Protein AF-A0A848XQB6-F1 (afdb_monomer)

Mean predicted aligned error: 12.12 Å

Radius of gyration: 29.98 Å; Cα contacts (8 Å, |Δi|>4): 149; chains: 1; bounding box: 59×41×103 Å

pLDDT: mean 79.44, std 15.33, range [36.12, 96.75]

Foldseek 3Di:
DVQLVVQLVVQLVVLCVLLVPQDDQPLLSLLRSCLRSCVLVPPLLLLQLVCLVVVPNDQPVCLNPDDDPDPSSVVSSSNVSVLLVVVQCVVQNPVLVVQLSVQCNVVSDNQRSCCVRVVDGSVRSRVVSSVVSCVVRVVSNCCVPPPVNVVVVVVVVVVVVVVVVVVVVVVVVVVVVPDPDPDPPPPDDDDDD

Secondary structure (DSSP, 8-state):
-HHHHHHHHHHHHHHHHHHTT----HHHHHHHHHHHTTTTTTTHHHHHHHHHHTS-PPPTTGGGS---SSHHHHHHHHHHHHHHHHHHHHHH-HHHHHHHHHHHHHHT-HHHHHHHHHS--HHHHHHHHHHHHHHHHHHHHHHHH-HHHHHHHHHHHHHHHHHHHHHHHHHHHHHHHTSPPSS-GGGPPP---

Sequence (193 aa):
DEAQTLRHEWAHLALAKRMEGLRIPRWFNEGYAEWAAGGWLSGGGWKLSVALALDGAPSLDSLSIGWPAGREHAQVSYLLSASVIEYLVQSSGERGLERFFDEWRRQESFDGALRAVFGATPGQLEGDWRKWARRRYGWLMIVSHSTVFWAILSIGLVAMVWVRRRYRREQMARLRAGEPPDAPVFWTPPTEG

Structure (mmCIF, N/CA/C/O backbone):
data_AF-A0A848XQB6-F1
#
_entry.id   AF-A0A848XQB6-F1
#
loop_
_atom_site.group_PDB
_atom_site.id
_atom_site.type_symbol
_atom_site.label_atom_id
_atom_site.label_alt_id
_atom_site.label_comp_id
_atom_site.label_asym_id
_atom_site.label_entity_id
_atom_site.label_seq_id
_atom_site.pdbx_PDB_ins_code
_atom_site.Cartn_x
_atom_site.Cartn_y
_atom_site.Cartn_z
_atom_site.occupancy
_atom_site.B_iso_or_equiv
_atom_site.auth_seq_id
_atom_site.auth_comp_id
_atom_site.auth_asym_id
_atom_site.auth_atom_id
_atom_site.pdbx_PDB_model_num
ATOM 1 N N . ASP A 1 1 ? -12.802 2.356 -14.254 1.00 78.25 1 ASP A N 1
ATOM 2 C CA . ASP A 1 1 ? -13.709 1.226 -14.514 1.00 78.25 1 ASP A CA 1
ATOM 3 C C . ASP A 1 1 ? -14.818 1.292 -13.474 1.00 78.25 1 ASP A C 1
ATOM 5 O O . ASP A 1 1 ? -14.499 1.360 -12.293 1.00 78.25 1 ASP A O 1
ATOM 9 N N . GLU A 1 2 ? -16.085 1.354 -13.886 1.00 86.25 2 GLU A N 1
ATOM 10 C CA . GLU A 1 2 ? -17.231 1.494 -12.967 1.00 86.25 2 GLU A CA 1
ATOM 11 C C . GLU A 1 2 ? -17.305 0.334 -11.966 1.00 86.25 2 GLU A C 1
ATOM 13 O O . GLU A 1 2 ? -17.612 0.540 -10.791 1.00 86.25 2 GLU A O 1
ATOM 18 N N . ALA A 1 3 ? -16.930 -0.876 -12.392 1.00 88.06 3 ALA A N 1
ATOM 19 C CA . ALA A 1 3 ? -16.915 -2.045 -11.520 1.00 88.06 3 ALA A CA 1
ATOM 20 C C . ALA A 1 3 ? -15.891 -1.910 -10.379 1.00 88.06 3 ALA A C 1
ATOM 22 O O . ALA A 1 3 ? -16.129 -2.386 -9.270 1.00 88.06 3 ALA A O 1
ATOM 23 N N . GLN A 1 4 ? -14.755 -1.254 -10.628 1.00 86.75 4 GLN A N 1
ATOM 24 C CA . GLN A 1 4 ? -13.743 -0.986 -9.606 1.00 86.75 4 GLN A CA 1
ATOM 25 C C . GLN A 1 4 ? -14.238 0.031 -8.578 1.00 86.75 4 GLN A C 1
ATOM 27 O O . GLN A 1 4 ? -14.096 -0.212 -7.383 1.00 86.75 4 GLN A O 1
ATOM 32 N N . THR A 1 5 ? -14.864 1.122 -9.025 1.00 89.19 5 THR A N 1
ATOM 33 C CA . THR A 1 5 ? -15.467 2.114 -8.124 1.00 89.19 5 THR A CA 1
ATOM 34 C C . THR A 1 5 ? -16.542 1.474 -7.251 1.00 89.19 5 THR A C 1
ATOM 36 O O . THR A 1 5 ? -16.542 1.670 -6.042 1.00 89.19 5 THR A O 1
ATOM 39 N N . LEU A 1 6 ? -17.400 0.622 -7.819 1.00 92.69 6 LEU A N 1
ATOM 40 C CA . LEU A 1 6 ? -18.417 -0.078 -7.036 1.00 92.69 6 LEU A CA 1
ATOM 41 C C . LEU A 1 6 ? -17.806 -1.000 -5.967 1.00 92.69 6 LEU A C 1
ATOM 43 O O . LEU A 1 6 ? -18.275 -1.007 -4.831 1.00 92.69 6 LEU A O 1
ATOM 47 N N . ARG A 1 7 ? -16.745 -1.752 -6.303 1.00 92.75 7 ARG A N 1
ATOM 48 C CA . ARG A 1 7 ? -16.028 -2.586 -5.320 1.00 92.75 7 ARG A CA 1
ATOM 49 C C . ARG A 1 7 ? -15.388 -1.752 -4.210 1.00 92.75 7 ARG A C 1
ATOM 51 O O . ARG A 1 7 ? -15.397 -2.191 -3.064 1.00 92.75 7 ARG A O 1
ATOM 58 N N . HIS A 1 8 ? -14.869 -0.570 -4.539 1.00 92.81 8 HIS A N 1
ATOM 59 C CA . HIS A 1 8 ? -14.292 0.365 -3.571 1.00 92.81 8 HIS A CA 1
ATOM 60 C C . HIS A 1 8 ? -15.353 0.829 -2.559 1.00 92.81 8 HIS A C 1
ATOM 62 O O . HIS A 1 8 ? -15.185 0.649 -1.354 1.00 92.81 8 HIS A O 1
ATOM 68 N N . GLU A 1 9 ? -16.502 1.311 -3.038 1.00 94.56 9 GLU A N 1
ATOM 69 C CA . GLU A 1 9 ? -17.600 1.747 -2.162 1.00 94.56 9 GLU A CA 1
ATOM 70 C C . GLU A 1 9 ? -18.170 0.593 -1.321 1.00 94.56 9 GLU A C 1
ATOM 72 O O . GLU A 1 9 ? -18.450 0.740 -0.130 1.00 94.56 9 GLU A O 1
ATOM 77 N N . TRP A 1 10 ? -18.295 -0.602 -1.905 1.00 95.88 10 TRP A N 1
ATOM 78 C CA . TRP A 1 10 ? -18.723 -1.791 -1.164 1.00 95.88 10 TRP A CA 1
ATOM 79 C C . TRP A 1 10 ? -17.742 -2.188 -0.065 1.00 95.88 10 TRP A C 1
ATOM 81 O O . TRP A 1 10 ? -18.174 -2.615 1.006 1.00 95.88 10 TRP A O 1
ATOM 91 N N . ALA A 1 11 ? -16.441 -2.031 -0.295 1.00 95.25 11 ALA A N 1
ATOM 92 C CA . ALA A 1 11 ? -15.433 -2.316 0.712 1.00 95.25 11 ALA A CA 1
ATOM 93 C C . ALA A 1 11 ? -15.533 -1.356 1.909 1.00 95.25 11 ALA A C 1
ATOM 95 O O . ALA A 1 11 ? -15.418 -1.814 3.048 1.00 95.25 11 ALA A O 1
ATOM 96 N N . HIS A 1 12 ? -15.845 -0.072 1.691 1.00 94.56 12 HIS A N 1
ATOM 97 C CA . HIS A 1 12 ? -16.153 0.854 2.787 1.00 94.56 12 HIS A CA 1
ATOM 98 C C . HIS A 1 12 ? -17.353 0.391 3.614 1.00 94.56 12 HIS A C 1
ATOM 100 O O . HIS A 1 12 ? -17.280 0.354 4.843 1.00 94.56 12 HIS A O 1
ATOM 106 N N . LEU A 1 13 ? -18.447 -0.005 2.956 1.00 95.25 13 LEU A N 1
ATOM 107 C CA . LEU A 1 13 ? -19.649 -0.490 3.640 1.00 95.25 13 LEU A CA 1
ATOM 108 C C . LEU A 1 13 ? -19.384 -1.787 4.413 1.00 95.25 13 LEU A C 1
ATOM 110 O O . LEU A 1 13 ? -19.830 -1.933 5.552 1.00 95.25 13 LEU A O 1
ATOM 114 N N . ALA A 1 14 ? -18.638 -2.716 3.815 1.00 94.94 14 ALA A N 1
ATOM 115 C CA . ALA A 1 14 ? -18.255 -3.969 4.450 1.00 94.94 14 ALA A CA 1
ATOM 116 C C . ALA A 1 14 ? -17.384 -3.723 5.687 1.00 94.94 14 ALA A C 1
ATOM 118 O O . ALA A 1 14 ? -17.659 -4.289 6.747 1.00 94.94 14 ALA A O 1
ATOM 119 N N . LEU A 1 15 ? -16.386 -2.840 5.584 1.00 95.00 15 LEU A N 1
ATOM 120 C CA . LEU A 1 15 ? -15.505 -2.499 6.697 1.00 95.00 15 LEU A CA 1
ATOM 121 C C . LEU A 1 15 ? -16.261 -1.767 7.814 1.00 95.00 15 LEU A C 1
ATOM 123 O O . LEU A 1 15 ? -16.126 -2.130 8.981 1.00 95.00 15 LEU A O 1
ATOM 127 N N . ALA A 1 16 ? -17.107 -0.794 7.469 1.00 94.00 16 ALA A N 1
ATOM 128 C CA . ALA A 1 16 ? -17.933 -0.072 8.434 1.00 94.00 16 ALA A CA 1
ATOM 129 C C . ALA A 1 16 ? -18.884 -1.015 9.185 1.00 94.00 16 ALA A C 1
ATOM 131 O O . ALA A 1 16 ? -18.964 -0.967 10.413 1.00 94.00 16 ALA A O 1
ATOM 132 N N . LYS A 1 17 ? -19.547 -1.929 8.462 1.00 94.75 17 LYS A N 1
ATOM 133 C CA . LYS A 1 17 ? -20.394 -2.968 9.061 1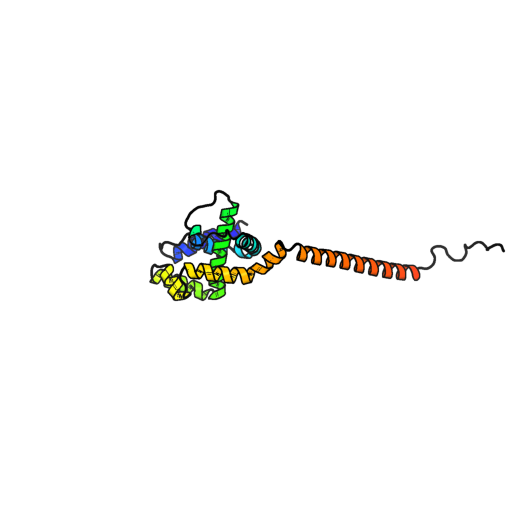.00 94.75 17 LYS A CA 1
ATOM 134 C C . LYS A 1 17 ? -19.586 -3.889 9.970 1.00 94.75 17 LYS A C 1
ATOM 136 O O . LYS A 1 17 ? -20.055 -4.245 11.045 1.00 94.75 17 LYS A O 1
ATOM 141 N N . ARG A 1 18 ? -18.380 -4.277 9.548 1.00 94.12 18 ARG A N 1
ATOM 142 C CA . ARG A 1 18 ? -17.506 -5.174 10.307 1.00 94.12 18 ARG A CA 1
ATOM 143 C C . ARG A 1 18 ? -16.994 -4.541 11.594 1.00 94.12 18 ARG A C 1
ATOM 145 O O . ARG A 1 18 ? -16.775 -5.280 12.539 1.00 94.12 18 ARG A O 1
ATOM 152 N N . MET A 1 19 ? -16.783 -3.229 11.623 1.00 94.50 19 MET A N 1
ATOM 153 C CA . MET A 1 19 ? -16.215 -2.506 12.766 1.00 94.50 19 MET A CA 1
ATOM 154 C C . MET A 1 19 ? -17.265 -1.945 13.736 1.00 94.50 19 MET A C 1
ATOM 156 O O . MET A 1 19 ? -16.882 -1.374 14.750 1.00 94.50 19 MET A O 1
ATOM 160 N N . GLU A 1 20 ? -18.564 -2.102 13.452 1.00 91.56 20 GLU A N 1
ATOM 161 C CA . GLU A 1 20 ? -19.678 -1.796 14.373 1.00 91.56 20 GLU A CA 1
ATOM 162 C C . GLU A 1 20 ? -19.599 -0.399 15.035 1.00 91.56 20 GLU A C 1
ATOM 164 O O . GLU A 1 20 ? -19.924 -0.219 16.203 1.00 91.56 20 GLU A O 1
ATOM 169 N N . GLY A 1 21 ? -19.173 0.619 14.277 1.00 87.06 21 GLY A N 1
ATOM 170 C CA . GLY A 1 21 ? -19.097 2.008 14.753 1.00 87.06 21 GLY A CA 1
ATOM 171 C C . GLY A 1 21 ? -17.761 2.419 15.379 1.00 87.06 21 GLY A C 1
ATOM 172 O O . GLY A 1 21 ? -17.602 3.586 15.743 1.00 87.06 21 GLY A O 1
ATOM 173 N N . LEU A 1 22 ? -16.773 1.518 15.449 1.00 92.00 22 LEU A N 1
ATOM 174 C CA . LEU A 1 22 ? -15.411 1.889 15.834 1.00 92.00 22 LEU A CA 1
ATOM 175 C C . LEU A 1 22 ? -14.809 2.898 14.852 1.00 92.00 22 LEU A C 1
ATOM 177 O O . LEU A 1 22 ? -15.013 2.839 13.636 1.00 92.00 22 LEU A O 1
ATOM 181 N N . ARG A 1 23 ? -14.011 3.826 15.388 1.00 88.62 23 ARG A N 1
ATOM 182 C CA . ARG A 1 23 ? -13.317 4.830 14.582 1.00 88.62 23 ARG A CA 1
ATOM 183 C C . ARG A 1 23 ? -12.185 4.179 13.787 1.00 88.62 23 ARG A C 1
ATOM 185 O O . ARG A 1 23 ? -11.137 3.849 14.336 1.00 88.62 23 ARG A O 1
ATOM 192 N N . ILE A 1 24 ? -12.381 4.067 12.479 1.00 90.94 24 ILE A N 1
ATOM 193 C CA . ILE A 1 24 ? -11.381 3.559 11.536 1.00 90.94 24 ILE A CA 1
ATOM 194 C C . ILE A 1 24 ? -10.443 4.713 11.137 1.00 90.94 24 ILE A C 1
ATOM 196 O O . ILE A 1 24 ? -10.931 5.760 10.696 1.00 90.94 24 ILE A O 1
ATOM 200 N N . PRO A 1 25 ? -9.106 4.571 11.257 1.00 88.50 25 PRO A N 1
ATOM 201 C CA . PRO A 1 25 ? -8.171 5.536 10.696 1.00 88.50 25 PRO A CA 1
ATOM 202 C C . PRO A 1 25 ? -8.420 5.722 9.198 1.00 88.50 25 PRO A C 1
ATOM 204 O O . PRO A 1 25 ? -8.529 4.748 8.455 1.00 88.50 25 PRO A O 1
ATOM 207 N N . ARG A 1 26 ? -8.491 6.976 8.738 1.00 85.31 26 ARG A N 1
ATOM 208 C CA . ARG A 1 26 ? -8.858 7.285 7.348 1.00 85.31 26 ARG A CA 1
ATOM 209 C C . ARG A 1 26 ? -7.970 6.562 6.337 1.00 85.31 26 ARG A C 1
ATOM 211 O O . ARG A 1 26 ? -8.492 5.963 5.406 1.00 85.31 26 ARG A O 1
ATOM 218 N N . TRP A 1 27 ? -6.654 6.583 6.546 1.00 87.00 27 TRP A N 1
ATOM 219 C CA . TRP A 1 27 ? -5.706 5.904 5.661 1.00 87.00 27 TRP A CA 1
ATOM 220 C C . TRP A 1 27 ? -6.027 4.408 5.530 1.00 87.00 27 TRP A C 1
ATOM 222 O O . TRP A 1 27 ? -5.975 3.871 4.431 1.00 87.00 27 TRP A O 1
ATOM 232 N N . PHE A 1 28 ? -6.429 3.750 6.622 1.00 90.94 28 PHE A N 1
ATOM 233 C CA . PHE A 1 28 ? -6.765 2.330 6.613 1.00 90.94 28 PHE A CA 1
ATOM 234 C C . PHE A 1 28 ? -8.073 2.087 5.858 1.00 90.94 28 PHE A C 1
ATOM 236 O O . PHE A 1 28 ? -8.138 1.167 5.051 1.00 90.94 28 PHE A O 1
ATOM 243 N N . ASN A 1 29 ? -9.093 2.924 6.078 1.00 91.88 29 ASN A N 1
ATOM 244 C CA . ASN A 1 29 ? -10.375 2.814 5.377 1.00 91.88 29 ASN A CA 1
ATOM 245 C C . ASN A 1 29 ? -10.199 2.915 3.851 1.00 91.88 29 ASN A C 1
ATOM 247 O O . ASN A 1 29 ? -10.657 2.053 3.107 1.00 91.88 29 ASN A O 1
ATOM 251 N N . GLU A 1 30 ? -9.490 3.950 3.402 1.00 89.31 30 GLU A N 1
ATOM 252 C CA . GLU A 1 30 ? -9.212 4.218 1.984 1.00 89.31 30 GLU A CA 1
ATOM 253 C C . GLU A 1 30 ? -8.294 3.140 1.388 1.00 89.31 30 GLU A C 1
ATOM 255 O O . GLU A 1 30 ? -8.541 2.623 0.303 1.00 89.31 30 GLU A O 1
ATOM 260 N N . GLY A 1 31 ? -7.247 2.747 2.124 1.00 90.00 31 GLY A N 1
ATOM 261 C CA . GLY A 1 31 ? -6.315 1.706 1.700 1.00 90.00 31 GLY A CA 1
ATOM 262 C C . GLY A 1 31 ? -6.972 0.336 1.566 1.00 90.00 31 GLY A C 1
ATOM 263 O O . GLY A 1 31 ? -6.706 -0.372 0.597 1.00 90.00 31 GLY A O 1
ATOM 264 N N . TYR A 1 32 ? -7.845 -0.036 2.505 1.00 93.00 32 TYR A N 1
ATOM 265 C CA . TYR A 1 32 ? -8.587 -1.295 2.451 1.00 93.00 32 TYR A CA 1
ATOM 266 C C . TYR A 1 32 ? -9.538 -1.320 1.255 1.00 93.00 32 TYR A C 1
ATOM 268 O O . TYR A 1 32 ? -9.569 -2.312 0.528 1.00 93.00 32 TYR A O 1
ATOM 276 N N . ALA A 1 33 ? -10.264 -0.225 1.014 1.00 92.94 33 ALA A N 1
ATOM 277 C CA . ALA A 1 33 ? -11.170 -0.122 -0.121 1.00 92.94 33 ALA A CA 1
ATOM 278 C C . ALA A 1 33 ? -10.437 -0.184 -1.467 1.00 92.94 33 ALA A C 1
ATOM 280 O O . ALA A 1 33 ? -10.834 -0.933 -2.361 1.00 92.94 33 ALA A O 1
ATOM 281 N N . GLU A 1 34 ? -9.313 0.520 -1.588 1.00 89.81 34 GLU A N 1
ATOM 282 C CA . GLU A 1 34 ? -8.482 0.512 -2.792 1.00 89.81 34 GLU A CA 1
ATOM 283 C C . GLU A 1 34 ? -7.822 -0.856 -3.048 1.00 89.81 34 GLU A C 1
ATOM 285 O O . GLU A 1 34 ? -7.747 -1.320 -4.194 1.00 89.81 34 GLU A O 1
ATOM 290 N N . TRP A 1 35 ? -7.386 -1.536 -1.982 1.00 90.62 35 TRP A N 1
ATOM 291 C CA . TRP A 1 35 ? -6.863 -2.900 -2.044 1.00 90.62 35 TRP A CA 1
ATOM 292 C C . TRP A 1 35 ? -7.945 -3.896 -2.488 1.00 90.62 35 TRP A C 1
ATOM 294 O O . TRP A 1 35 ? -7.759 -4.603 -3.481 1.00 90.62 35 TRP A O 1
ATOM 304 N N . ALA A 1 36 ? -9.109 -3.888 -1.831 1.00 91.31 36 ALA A N 1
ATOM 305 C CA . ALA A 1 36 ? -10.225 -4.790 -2.122 1.00 91.31 36 ALA A CA 1
ATOM 306 C C . ALA A 1 36 ? -10.832 -4.566 -3.520 1.00 91.31 36 ALA A C 1
ATOM 308 O O . ALA A 1 36 ? -11.288 -5.508 -4.170 1.00 91.31 36 ALA A O 1
ATOM 309 N N . ALA A 1 37 ? -10.801 -3.332 -4.030 1.00 89.94 37 ALA A N 1
ATOM 310 C CA . ALA A 1 37 ? -11.269 -3.014 -5.376 1.00 89.94 37 ALA A CA 1
ATOM 311 C C . ALA A 1 37 ? -10.363 -3.557 -6.498 1.00 89.94 37 ALA A C 1
ATOM 313 O O . ALA A 1 37 ? -10.761 -3.545 -7.674 1.00 89.94 37 ALA A O 1
ATOM 314 N N . GLY A 1 38 ? -9.155 -4.027 -6.162 1.00 80.31 38 GLY A N 1
ATOM 315 C CA . GLY A 1 38 ? -8.119 -4.410 -7.122 1.00 80.31 38 GLY A CA 1
ATOM 316 C C . GLY A 1 38 ? -7.442 -3.206 -7.789 1.00 80.31 38 GLY A C 1
ATOM 317 O O . GLY A 1 38 ? -6.745 -3.372 -8.796 1.00 80.31 38 GLY A O 1
ATOM 318 N N . GLY A 1 39 ? -7.644 -1.996 -7.249 1.00 67.62 39 GLY A N 1
ATOM 319 C CA . GLY A 1 39 ? -6.976 -0.765 -7.689 1.00 67.62 39 GLY A CA 1
ATOM 320 C C . GLY A 1 39 ? -5.462 -0.881 -7.619 1.00 67.62 39 GLY A C 1
ATOM 321 O O . GLY A 1 39 ? -4.755 -0.568 -8.579 1.00 67.62 39 GLY A O 1
ATOM 322 N N . TRP A 1 40 ? -4.982 -1.507 -6.549 1.00 65.50 40 TRP A N 1
ATOM 323 C CA . TRP A 1 40 ? -3.576 -1.840 -6.369 1.00 65.50 40 TRP A CA 1
ATOM 324 C C . TRP A 1 40 ? -2.988 -2.723 -7.491 1.00 65.50 40 TRP A C 1
ATOM 326 O O . TRP A 1 40 ? -1.947 -2.399 -8.071 1.00 65.50 40 TRP A O 1
ATOM 336 N N . LEU A 1 41 ? -3.661 -3.828 -7.831 1.00 62.25 41 LEU A N 1
ATOM 337 C CA . LEU A 1 41 ? -3.161 -4.833 -8.781 1.00 62.25 41 LEU A CA 1
ATOM 338 C C . LEU A 1 41 ? -3.173 -4.342 -10.238 1.00 62.25 41 LEU A C 1
ATOM 340 O O . LEU A 1 41 ? -2.355 -4.782 -11.045 1.00 62.25 41 LEU A O 1
ATOM 344 N N . SER A 1 42 ? -4.039 -3.383 -10.571 1.00 59.78 42 SER A N 1
ATOM 345 C CA . SER A 1 42 ? -4.272 -2.887 -11.940 1.00 59.78 42 SER A CA 1
ATOM 346 C C . SER A 1 42 ? -3.208 -1.889 -12.439 1.00 59.78 42 SER A C 1
ATOM 348 O O . SER A 1 42 ? -3.492 -1.028 -13.270 1.00 59.78 42 SER A O 1
ATOM 350 N N . GLY A 1 43 ? -1.973 -1.984 -11.930 1.00 60.41 43 GLY A N 1
ATOM 351 C CA . GLY A 1 43 ? -0.850 -1.116 -12.301 1.00 60.41 43 GLY A CA 1
ATOM 352 C C . GLY A 1 43 ? -0.357 -0.171 -11.199 1.00 60.41 43 GLY A C 1
ATOM 353 O O . GLY A 1 43 ? 0.428 0.723 -11.491 1.00 60.41 43 GLY A O 1
ATOM 354 N N . GLY A 1 44 ? -0.754 -0.344 -9.934 1.00 61.53 44 GLY A N 1
ATOM 355 C CA . GLY A 1 44 ? -0.298 0.513 -8.827 1.00 61.53 44 GLY A CA 1
ATOM 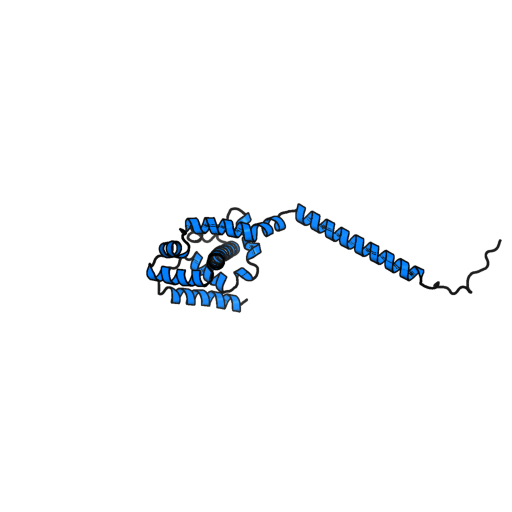356 C C . GLY A 1 44 ? 1.204 0.413 -8.519 1.00 61.53 44 GLY A C 1
ATOM 357 O O . GLY A 1 44 ? 1.810 1.381 -8.058 1.00 61.53 44 GLY A O 1
ATOM 358 N N . GLY A 1 45 ? 1.835 -0.724 -8.839 1.00 66.12 45 GLY A N 1
ATOM 359 C CA . GLY A 1 45 ? 3.234 -1.004 -8.494 1.00 66.12 45 GLY A CA 1
ATOM 360 C C . GLY A 1 45 ? 4.251 0.000 -9.051 1.00 66.12 45 GLY A C 1
ATOM 361 O O . GLY A 1 45 ? 5.180 0.371 -8.340 1.00 66.12 45 GLY A O 1
ATOM 362 N N . TRP A 1 46 ? 4.065 0.497 -10.282 1.00 62.12 46 TRP A N 1
ATOM 363 C CA . TRP A 1 46 ? 4.975 1.496 -10.865 1.00 62.12 46 TRP A CA 1
ATOM 364 C C . TRP A 1 46 ? 4.800 2.880 -10.225 1.00 62.12 46 TRP A C 1
ATOM 366 O O . TRP A 1 46 ? 5.790 3.560 -9.957 1.00 62.12 46 TRP A O 1
ATOM 376 N N . LYS A 1 47 ? 3.555 3.282 -9.922 1.00 65.81 47 LYS A N 1
ATOM 377 C CA . LYS A 1 47 ? 3.254 4.556 -9.247 1.00 65.81 47 LYS A CA 1
ATOM 378 C C . LYS A 1 47 ? 3.861 4.579 -7.848 1.00 65.81 47 LYS A C 1
ATOM 380 O O . LYS A 1 47 ? 4.413 5.594 -7.438 1.00 65.81 47 LYS A O 1
ATOM 385 N N . LEU A 1 48 ? 3.815 3.445 -7.145 1.00 68.38 48 LEU A N 1
ATOM 386 C CA . LEU A 1 48 ? 4.431 3.308 -5.831 1.00 68.38 48 LEU A CA 1
ATOM 387 C C . LEU A 1 48 ? 5.961 3.388 -5.898 1.00 68.38 48 LEU A C 1
ATOM 389 O O . LEU A 1 48 ? 6.558 4.083 -5.082 1.00 68.38 48 LEU A O 1
ATOM 393 N N . SER A 1 49 ? 6.598 2.724 -6.871 1.00 66.56 49 SER A N 1
ATOM 394 C CA . SER A 1 49 ? 8.045 2.851 -7.099 1.00 66.56 49 SER A CA 1
ATOM 395 C C . SER A 1 49 ? 8.465 4.311 -7.232 1.00 66.56 49 SER A C 1
ATOM 397 O O . SER A 1 49 ? 9.391 4.732 -6.548 1.00 66.56 49 SER A O 1
ATOM 399 N N . VAL A 1 50 ? 7.743 5.087 -8.047 1.00 59.53 50 VAL A N 1
ATOM 400 C CA . VAL A 1 50 ? 7.999 6.519 -8.257 1.00 59.53 50 VAL A CA 1
ATOM 401 C C . VAL A 1 50 ? 7.713 7.345 -6.996 1.00 59.53 50 VAL A C 1
ATOM 403 O O . VAL A 1 50 ? 8.500 8.216 -6.652 1.00 59.53 50 VAL A O 1
ATOM 406 N N . ALA A 1 51 ? 6.637 7.068 -6.258 1.00 66.00 51 ALA A N 1
ATOM 407 C CA . ALA A 1 51 ? 6.328 7.794 -5.023 1.00 66.00 51 ALA A CA 1
ATOM 408 C C . ALA A 1 51 ? 7.361 7.544 -3.906 1.00 66.00 51 ALA A C 1
ATOM 410 O O . ALA A 1 51 ? 7.743 8.468 -3.194 1.00 66.00 51 ALA A O 1
ATOM 411 N N . LEU A 1 52 ? 7.846 6.304 -3.773 1.00 66.19 52 LEU A N 1
ATOM 412 C CA . LEU A 1 52 ? 8.885 5.928 -2.807 1.00 66.19 52 LEU A CA 1
ATOM 413 C C . LEU A 1 52 ? 10.279 6.447 -3.195 1.00 66.19 52 LEU A C 1
ATOM 415 O O . LEU A 1 52 ? 11.130 6.603 -2.325 1.00 66.19 52 LEU A O 1
ATOM 419 N N . ALA A 1 53 ? 10.511 6.700 -4.484 1.00 58.97 53 ALA A N 1
ATOM 420 C CA . AL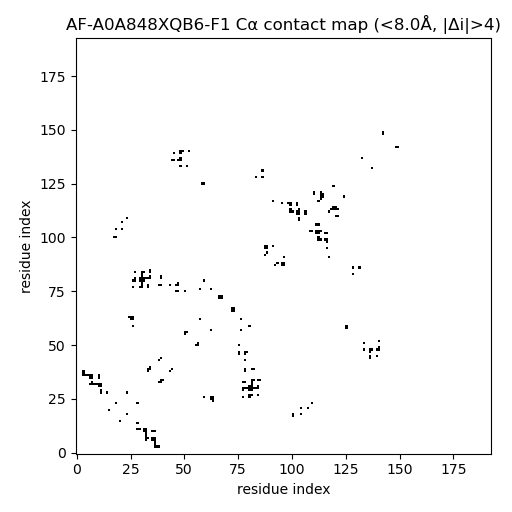A A 1 53 ? 11.741 7.274 -5.029 1.00 58.97 53 ALA A CA 1
ATOM 421 C C . ALA A 1 53 ? 12.054 8.671 -4.526 1.00 58.97 53 ALA A C 1
ATOM 423 O O . ALA A 1 53 ? 13.212 9.030 -4.341 1.00 58.97 53 ALA A O 1
ATOM 424 N N . LEU A 1 54 ? 11.001 9.478 -4.426 1.00 56.00 54 LEU A N 1
ATOM 425 C CA . LEU A 1 54 ? 11.109 10.923 -4.313 1.00 56.00 54 LEU A CA 1
ATOM 426 C C . LEU A 1 54 ? 11.377 11.362 -2.869 1.00 56.00 54 LEU A C 1
ATOM 428 O O . LEU A 1 54 ? 11.260 12.546 -2.581 1.00 56.00 54 LEU A O 1
ATOM 432 N N . ASP A 1 55 ? 11.678 10.419 -1.964 1.00 54.03 55 ASP A N 1
ATOM 433 C CA . ASP A 1 55 ? 11.887 10.591 -0.513 1.00 54.03 55 ASP A CA 1
ATOM 434 C C . ASP A 1 55 ? 10.725 11.290 0.239 1.00 54.03 55 ASP A C 1
ATOM 436 O O . ASP A 1 55 ? 10.713 11.368 1.463 1.00 54.03 55 ASP A O 1
ATOM 440 N N . GLY A 1 56 ? 9.695 11.742 -0.484 1.00 52.59 56 GLY A N 1
ATOM 441 C CA . GLY A 1 56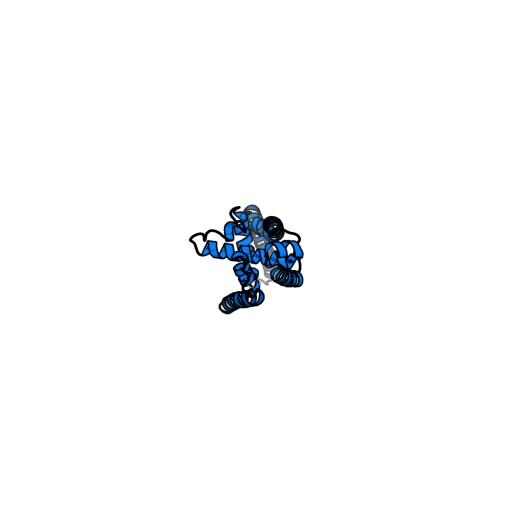 ? 8.552 12.516 -0.005 1.00 52.59 56 GLY A CA 1
ATOM 442 C C . GLY A 1 56 ? 7.267 11.709 0.155 1.00 52.59 56 GLY A C 1
ATOM 443 O O . GLY A 1 56 ? 6.189 12.300 0.161 1.00 52.59 56 GLY A O 1
ATOM 444 N N . ALA A 1 57 ? 7.344 10.376 0.250 1.00 54.53 57 ALA A N 1
ATOM 445 C CA . ALA A 1 57 ? 6.164 9.576 0.567 1.00 54.53 57 ALA A CA 1
ATOM 446 C C . ALA A 1 57 ? 5.672 9.982 1.973 1.00 54.53 57 ALA A C 1
ATOM 448 O O . ALA A 1 57 ? 6.444 9.804 2.928 1.00 54.53 57 ALA A O 1
ATOM 449 N N . PRO A 1 58 ? 4.442 10.529 2.102 1.00 54.72 58 PRO A N 1
ATOM 450 C CA . PRO A 1 58 ? 3.909 10.980 3.381 1.00 54.72 58 PRO A CA 1
ATOM 451 C C . PRO A 1 58 ? 4.046 9.867 4.426 1.00 54.72 58 PRO A C 1
ATOM 453 O O . PRO A 1 58 ? 3.889 8.689 4.088 1.00 54.72 58 PRO A O 1
ATOM 456 N N . SER A 1 59 ? 4.373 10.216 5.673 1.00 56.91 59 SER A N 1
ATOM 457 C CA . SER A 1 59 ? 4.297 9.237 6.755 1.00 56.91 59 SER A CA 1
ATOM 458 C C . SER A 1 59 ? 2.862 8.732 6.877 1.00 56.91 59 SER A C 1
ATOM 460 O O . SER A 1 59 ? 1.912 9.430 6.510 1.00 56.91 59 SER A O 1
ATOM 462 N N . LEU A 1 60 ? 2.671 7.520 7.396 1.00 59.06 60 LEU A N 1
ATOM 463 C CA . LEU A 1 60 ? 1.312 7.018 7.626 1.00 59.06 60 LEU A CA 1
ATOM 464 C C . LEU A 1 60 ? 0.560 7.925 8.614 1.00 59.06 60 LEU A C 1
ATOM 466 O O . LEU A 1 60 ? -0.648 8.122 8.482 1.00 59.06 60 LEU A O 1
ATOM 470 N N . ASP A 1 61 ? 1.302 8.572 9.516 1.00 49.16 61 ASP A N 1
ATOM 471 C CA . ASP A 1 61 ? 0.799 9.628 10.390 1.00 49.16 61 ASP A CA 1
ATOM 472 C C . ASP A 1 61 ? 0.443 10.917 9.629 1.00 49.16 61 ASP A C 1
ATOM 474 O O . ASP A 1 61 ? -0.553 11.555 9.960 1.00 49.16 61 ASP A O 1
ATOM 478 N N . SER A 1 62 ? 1.160 11.311 8.570 1.00 48.59 62 SER A N 1
ATOM 479 C CA . SER A 1 62 ? 0.785 12.481 7.759 1.00 48.59 62 SER A CA 1
ATOM 480 C C . SER A 1 62 ? -0.333 12.195 6.751 1.00 48.59 62 SER A C 1
ATOM 482 O O . SER A 1 62 ? -1.005 13.126 6.316 1.00 48.59 62 SER A O 1
ATOM 484 N N . LEU A 1 63 ? -0.669 10.927 6.479 1.00 49.66 63 LEU A N 1
ATOM 485 C CA . LEU A 1 63 ? -1.938 10.568 5.823 1.00 49.66 63 LEU A CA 1
ATOM 486 C C . LEU A 1 63 ? -3.164 10.913 6.689 1.00 49.66 63 LEU A C 1
ATOM 488 O O . LEU A 1 63 ? -4.291 10.929 6.186 1.00 49.66 63 LEU A O 1
ATOM 492 N N . SER A 1 64 ? -2.960 11.212 7.979 1.00 41.88 64 SER A N 1
ATOM 493 C CA . SER A 1 64 ? -4.005 11.734 8.862 1.00 41.88 64 SER A CA 1
ATOM 494 C C . SER A 1 64 ? -4.138 13.265 8.830 1.00 41.88 64 SER A C 1
ATOM 496 O O . SER A 1 64 ? -5.162 13.784 9.278 1.00 41.88 64 SER A O 1
ATOM 498 N N . ILE A 1 65 ? -3.175 14.003 8.255 1.00 36.12 65 ILE A N 1
ATOM 499 C CA . ILE A 1 65 ? -3.142 15.473 8.294 1.00 36.12 65 ILE A CA 1
ATOM 500 C C . ILE A 1 65 ? -2.663 16.046 6.952 1.00 36.12 65 ILE A C 1
ATOM 502 O O . ILE A 1 65 ? -1.474 16.091 6.660 1.00 36.12 65 ILE A O 1
ATOM 506 N N . GLY A 1 66 ? -3.614 16.574 6.176 1.00 38.84 66 GLY A N 1
ATOM 507 C CA . GLY A 1 66 ? -3.346 17.472 5.050 1.00 38.84 66 GLY A CA 1
ATOM 508 C C . GLY A 1 66 ? -3.447 16.806 3.682 1.00 38.84 66 GLY A C 1
ATOM 509 O O . GLY A 1 66 ? -2.489 16.241 3.171 1.00 38.84 66 GLY A O 1
ATOM 510 N N . TRP A 1 67 ? -4.615 16.948 3.052 1.00 42.81 67 TRP A N 1
ATOM 511 C CA . TRP A 1 67 ? -4.747 16.825 1.600 1.00 42.81 67 TRP A CA 1
ATOM 512 C C . TRP A 1 67 ? -3.724 17.757 0.922 1.00 42.81 67 TRP A C 1
ATOM 514 O O . TRP A 1 67 ? -3.815 18.971 1.119 1.00 42.81 67 TRP A O 1
ATOM 524 N N . PRO A 1 68 ? -2.785 17.264 0.097 1.00 44.56 68 PRO A N 1
ATOM 525 C CA . PRO A 1 68 ? -2.073 18.125 -0.834 1.00 44.56 68 PRO A CA 1
ATOM 526 C C . PRO A 1 68 ? -3.081 18.519 -1.920 1.00 44.56 68 PRO A C 1
ATOM 528 O O . PRO A 1 68 ? -3.831 17.673 -2.403 1.00 44.56 68 PRO A O 1
ATOM 531 N N . ALA A 1 69 ? -3.141 19.799 -2.280 1.00 40.81 69 ALA A N 1
ATOM 532 C CA . ALA A 1 69 ? -4.191 20.424 -3.094 1.00 40.81 69 ALA A CA 1
ATOM 533 C C . ALA A 1 69 ? -4.260 19.980 -4.583 1.00 40.81 69 ALA A C 1
ATOM 535 O O . ALA A 1 69 ? -4.641 20.765 -5.449 1.00 40.81 69 ALA A O 1
ATOM 536 N N . GLY A 1 70 ? -3.916 18.730 -4.912 1.00 51.34 70 GLY A N 1
ATOM 537 C CA . GLY A 1 70 ? -3.932 18.178 -6.266 1.00 51.34 70 GLY A CA 1
ATOM 538 C C . GLY A 1 70 ? -4.438 16.734 -6.308 1.00 51.34 70 GLY A C 1
ATOM 539 O O . GLY A 1 70 ? -4.022 15.891 -5.515 1.00 51.34 70 GLY A O 1
ATOM 540 N N . ARG A 1 71 ? -5.314 16.431 -7.276 1.00 52.12 71 ARG A N 1
ATOM 541 C CA . ARG A 1 71 ? -5.909 15.092 -7.485 1.00 52.12 71 ARG A CA 1
ATOM 542 C C . ARG A 1 71 ? -4.868 13.972 -7.616 1.00 52.12 71 ARG A C 1
ATOM 544 O O . ARG A 1 71 ? -5.116 12.858 -7.169 1.00 52.12 71 ARG A O 1
ATOM 551 N N . GLU A 1 72 ? -3.705 14.266 -8.197 1.00 53.03 72 GLU A N 1
ATOM 552 C CA . GLU A 1 72 ? -2.622 13.287 -8.361 1.00 53.03 72 GLU A CA 1
ATOM 553 C C . GLU A 1 72 ? -1.984 12.891 -7.024 1.00 53.03 72 GLU A C 1
ATOM 555 O O . GLU A 1 72 ? -1.750 11.708 -6.780 1.00 53.03 72 GLU A O 1
ATOM 560 N N . HIS A 1 73 ? -1.783 13.849 -6.115 1.00 60.00 73 HIS A N 1
ATOM 561 C CA . HIS A 1 73 ? -1.245 13.568 -4.785 1.00 60.00 73 HIS A CA 1
ATOM 562 C C . HIS A 1 73 ? -2.210 12.732 -3.935 1.00 60.00 73 HIS A C 1
ATOM 564 O O . HIS A 1 73 ? -1.769 11.835 -3.220 1.00 60.00 73 HIS A O 1
ATOM 570 N N . ALA A 1 74 ? -3.520 12.969 -4.054 1.00 66.50 74 ALA A N 1
ATOM 571 C CA . ALA A 1 74 ? -4.532 12.153 -3.381 1.00 66.50 74 ALA A CA 1
ATOM 572 C C . ALA A 1 74 ? -4.501 10.692 -3.867 1.00 66.50 74 ALA A C 1
ATOM 574 O O . ALA A 1 74 ? -4.525 9.771 -3.053 1.00 66.50 74 ALA A O 1
ATOM 575 N N . GLN A 1 75 ? -4.354 10.468 -5.179 1.00 72.06 75 GLN A N 1
ATOM 576 C CA . GLN A 1 75 ? -4.257 9.116 -5.734 1.00 72.06 75 GLN A CA 1
ATOM 577 C C . GLN A 1 75 ? -3.009 8.370 -5.241 1.00 72.06 75 GLN A C 1
ATOM 579 O O . GLN A 1 75 ? -3.084 7.182 -4.931 1.00 72.06 75 GLN A O 1
ATOM 584 N N . VAL A 1 76 ? -1.864 9.051 -5.137 1.00 73.31 76 VAL A N 1
ATOM 585 C CA . VAL A 1 76 ? -0.637 8.452 -4.588 1.00 73.31 76 VAL A CA 1
ATOM 586 C C . VAL A 1 76 ? -0.835 8.038 -3.130 1.00 73.31 76 VAL A C 1
ATOM 588 O O . VAL A 1 76 ? -0.454 6.929 -2.762 1.00 73.31 76 VAL A O 1
ATOM 591 N N . SER A 1 77 ? -1.483 8.873 -2.319 1.00 75.19 77 SER A N 1
ATOM 592 C CA . SER A 1 77 ? -1.812 8.552 -0.926 1.00 75.19 77 SER A CA 1
ATOM 593 C C . SER A 1 77 ? -2.715 7.322 -0.794 1.00 75.19 77 SER A C 1
ATOM 595 O O . SER A 1 77 ? -2.479 6.484 0.076 1.00 75.19 77 SER A O 1
ATOM 597 N N . TYR A 1 78 ? -3.708 7.158 -1.674 1.00 78.56 78 TYR A N 1
ATOM 598 C CA . TYR A 1 78 ? -4.557 5.960 -1.689 1.00 78.56 78 TYR A CA 1
ATOM 599 C C . TYR A 1 78 ? -3.777 4.696 -2.054 1.00 78.56 78 TYR A C 1
ATOM 601 O O . TYR A 1 78 ? -3.900 3.677 -1.375 1.00 78.56 78 TYR A O 1
ATOM 609 N N . LEU A 1 79 ? -2.898 4.779 -3.055 1.00 80.19 79 LEU A N 1
ATOM 610 C CA . LEU A 1 79 ? -2.034 3.662 -3.444 1.00 80.19 79 LEU A CA 1
ATOM 611 C C . LEU A 1 79 ? -1.018 3.298 -2.354 1.00 80.19 79 LEU A C 1
ATOM 613 O O . LEU A 1 79 ? -0.754 2.116 -2.136 1.00 80.19 79 LEU A O 1
ATOM 617 N N . LEU A 1 80 ? -0.470 4.293 -1.650 1.00 81.06 80 LEU A N 1
ATOM 618 C CA . LEU A 1 80 ? 0.409 4.077 -0.501 1.00 81.06 80 LEU A CA 1
ATOM 619 C C . LEU A 1 80 ? -0.331 3.314 0.596 1.00 81.06 80 LEU A C 1
ATOM 621 O O . LEU A 1 80 ? 0.124 2.239 0.985 1.00 81.06 80 LEU A O 1
ATOM 625 N N . SER A 1 81 ? -1.499 3.801 1.019 1.00 85.69 81 SER A N 1
ATOM 626 C CA . SER A 1 81 ? -2.338 3.130 2.015 1.00 85.69 81 SER A CA 1
ATOM 627 C C . SER A 1 81 ? -2.696 1.698 1.612 1.00 85.69 81 SER A C 1
ATOM 629 O O . SER A 1 81 ? -2.529 0.776 2.408 1.00 85.69 81 SER A O 1
ATOM 631 N N . ALA A 1 82 ? -3.118 1.484 0.362 1.00 88.25 82 ALA A N 1
ATOM 632 C CA . ALA A 1 82 ? -3.446 0.157 -0.158 1.00 88.25 82 ALA A CA 1
ATOM 633 C C . ALA A 1 82 ? -2.246 -0.797 -0.112 1.00 88.25 82 ALA A C 1
ATOM 635 O O . ALA A 1 82 ? -2.389 -1.972 0.219 1.00 88.25 82 ALA A O 1
ATOM 636 N N . SER A 1 83 ? -1.042 -0.288 -0.382 1.00 86.88 83 SER A N 1
ATOM 637 C CA . SER A 1 83 ? 0.180 -1.090 -0.316 1.00 86.88 83 SER A CA 1
ATOM 638 C C . SER A 1 83 ? 0.566 -1.500 1.111 1.00 86.88 83 SER A C 1
ATOM 640 O O . SER A 1 83 ? 1.247 -2.511 1.284 1.00 86.88 83 SER A O 1
ATOM 642 N N . VAL A 1 84 ? 0.133 -0.752 2.134 1.00 89.75 84 VAL A N 1
ATOM 643 C CA . VAL A 1 84 ? 0.277 -1.171 3.538 1.00 89.75 84 VAL A CA 1
ATOM 644 C C . VAL A 1 84 ? -0.664 -2.335 3.832 1.00 89.75 84 VAL A C 1
ATOM 646 O O . VAL A 1 84 ? -0.237 -3.311 4.443 1.00 89.75 84 VAL A O 1
ATOM 649 N N . ILE A 1 85 ? -1.912 -2.281 3.352 1.00 92.25 85 ILE A N 1
ATOM 650 C CA . ILE A 1 85 ? -2.863 -3.396 3.496 1.00 92.25 85 ILE A CA 1
ATOM 651 C C . ILE A 1 85 ? -2.337 -4.645 2.784 1.00 92.25 85 ILE A C 1
ATOM 653 O O . ILE A 1 85 ? -2.299 -5.719 3.379 1.00 92.25 85 ILE A O 1
ATOM 657 N N . GLU A 1 86 ? -1.827 -4.489 1.561 1.00 90.69 86 GLU A N 1
ATOM 658 C CA . GLU A 1 86 ? -1.162 -5.569 0.827 1.00 90.69 86 GLU A CA 1
ATOM 659 C C . GLU A 1 86 ? 0.010 -6.154 1.626 1.00 90.69 86 GLU A C 1
ATOM 661 O O . GLU A 1 86 ? 0.149 -7.369 1.708 1.00 90.69 86 GLU A O 1
ATOM 666 N N . TYR A 1 87 ? 0.845 -5.318 2.249 1.00 90.25 87 TYR A N 1
ATOM 667 C CA . TYR A 1 87 ? 1.934 -5.797 3.101 1.00 90.25 87 TYR A CA 1
ATOM 668 C C . TYR A 1 87 ? 1.427 -6.626 4.289 1.00 90.25 87 TYR A C 1
ATOM 670 O O . TYR A 1 87 ? 1.986 -7.688 4.570 1.00 90.25 87 TYR A O 1
ATOM 678 N N . LEU A 1 88 ? 0.364 -6.185 4.966 1.00 92.06 88 LEU A N 1
ATOM 679 C CA . LEU A 1 88 ? -0.242 -6.929 6.075 1.00 92.06 88 LEU A CA 1
ATOM 680 C C . LEU A 1 88 ? -0.772 -8.291 5.603 1.00 92.06 88 LEU A C 1
ATOM 682 O O . LEU A 1 88 ? -0.497 -9.311 6.237 1.00 92.06 88 LEU A O 1
ATOM 686 N N . VAL A 1 89 ? -1.455 -8.333 4.458 1.00 92.12 89 VAL A N 1
ATOM 687 C CA . VAL A 1 89 ? -1.981 -9.579 3.881 1.00 92.12 89 VAL A CA 1
ATOM 688 C C . VAL A 1 89 ? -0.854 -10.502 3.416 1.00 92.12 89 VAL A C 1
ATOM 690 O O . VAL A 1 89 ? -0.869 -11.687 3.725 1.00 92.12 89 VAL A O 1
ATOM 693 N N . GLN A 1 90 ? 0.171 -9.983 2.744 1.00 90.06 90 GLN A N 1
ATOM 694 C CA . GLN A 1 90 ? 1.307 -10.787 2.275 1.00 90.06 90 GLN A CA 1
ATOM 695 C C . GLN A 1 90 ? 2.173 -11.325 3.422 1.00 90.06 90 GLN A C 1
ATOM 697 O O . GLN A 1 90 ? 2.785 -12.382 3.288 1.00 90.06 90 GLN A O 1
ATOM 702 N N . SER A 1 91 ? 2.254 -10.603 4.544 1.00 88.38 91 SER A N 1
ATOM 703 C CA . SER A 1 91 ? 3.062 -11.009 5.702 1.00 88.38 91 SER A CA 1
ATOM 704 C C . SER A 1 91 ? 2.353 -11.991 6.636 1.00 88.38 91 SER A C 1
ATOM 706 O O . SER A 1 91 ? 3.028 -12.784 7.289 1.00 88.38 91 SER A O 1
ATOM 708 N N . SER A 1 92 ? 1.018 -11.967 6.700 1.00 88.44 92 SER A N 1
ATOM 709 C CA . SER A 1 92 ? 0.241 -12.751 7.675 1.00 88.44 92 SER A CA 1
ATOM 710 C C . SER A 1 92 ? -0.843 -13.654 7.067 1.00 88.44 92 SER A C 1
ATOM 712 O O . SER A 1 92 ? -1.461 -14.452 7.775 1.00 88.44 92 SER A O 1
ATOM 714 N N . GLY A 1 93 ? -1.061 -13.560 5.754 1.00 89.88 93 GLY A N 1
ATOM 715 C CA . GLY A 1 93 ? -2.195 -14.153 5.049 1.00 89.88 93 GLY A CA 1
ATOM 716 C C . GLY A 1 93 ? -3.520 -13.435 5.336 1.00 89.88 93 GLY A C 1
ATOM 717 O O . GLY A 1 93 ? -3.630 -12.600 6.233 1.00 89.88 93 GLY A O 1
ATOM 718 N N . GLU A 1 94 ? -4.574 -13.809 4.608 1.00 87.56 94 GLU A N 1
ATOM 719 C CA . GLU A 1 94 ? -5.932 -13.274 4.819 1.00 87.56 94 GLU A CA 1
ATOM 720 C C . GLU A 1 94 ? -6.441 -13.539 6.246 1.00 87.56 94 GLU A C 1
ATOM 722 O O . GLU A 1 94 ? -7.024 -12.658 6.875 1.00 87.56 94 GLU A O 1
ATOM 727 N N . ARG A 1 95 ? -6.107 -14.706 6.816 1.00 91.38 95 ARG A N 1
ATOM 728 C CA . ARG A 1 95 ? -6.424 -15.057 8.214 1.00 91.38 95 ARG A CA 1
ATOM 729 C C . ARG A 1 95 ? -5.814 -14.091 9.228 1.00 91.38 95 ARG A C 1
ATOM 731 O O . ARG A 1 95 ? -6.394 -13.869 10.288 1.00 91.38 95 ARG A O 1
ATOM 738 N N . GLY A 1 96 ? -4.638 -13.534 8.934 1.00 93.25 96 GLY A N 1
ATOM 739 C CA . GLY A 1 96 ? -4.022 -12.526 9.790 1.00 93.25 96 GLY A CA 1
ATOM 740 C C . GLY A 1 96 ? -4.831 -11.232 9.800 1.00 93.25 96 GLY A C 1
ATOM 741 O O . GLY A 1 96 ? -5.075 -10.674 10.868 1.00 93.25 96 GLY A O 1
ATOM 742 N N . LEU A 1 97 ? -5.341 -10.809 8.641 1.00 92.38 97 LEU A N 1
ATOM 743 C CA . LEU A 1 97 ? -6.211 -9.638 8.539 1.00 92.38 97 LEU A CA 1
ATOM 744 C C . LEU A 1 97 ? -7.579 -9.864 9.212 1.00 92.38 97 LEU A C 1
ATOM 746 O O . LEU A 1 97 ? -8.077 -8.980 9.905 1.00 92.38 97 LEU A O 1
ATOM 750 N N . GLU A 1 98 ? -8.161 -11.058 9.086 1.00 94.00 98 GLU A N 1
ATOM 751 C CA . GLU A 1 98 ? -9.389 -11.430 9.806 1.00 94.00 98 GLU A CA 1
ATOM 752 C C . GLU A 1 98 ? -9.200 -11.363 11.324 1.00 94.00 98 GLU A C 1
ATOM 754 O O . GLU A 1 98 ? -9.977 -10.707 12.024 1.00 94.00 98 GLU A O 1
ATOM 759 N N . ARG A 1 99 ? -8.118 -11.975 11.826 1.00 96.19 99 ARG A N 1
ATOM 760 C CA . ARG A 1 99 ? -7.766 -11.941 13.248 1.00 96.19 99 ARG A CA 1
ATOM 761 C C . ARG A 1 99 ? -7.507 -10.515 13.728 1.00 96.19 99 ARG A C 1
ATOM 763 O O . ARG A 1 99 ? -7.879 -10.177 14.847 1.00 96.19 99 ARG A O 1
ATOM 770 N N . PHE A 1 100 ? -6.902 -9.672 12.894 1.00 95.81 100 PHE A N 1
ATOM 771 C CA . PHE A 1 100 ? -6.713 -8.256 13.195 1.00 95.81 100 PHE A CA 1
ATOM 772 C C . PHE A 1 100 ? -8.043 -7.532 13.412 1.00 95.81 100 PHE A C 1
ATOM 774 O O . PHE A 1 100 ? -8.179 -6.815 14.400 1.00 95.81 100 PHE A O 1
ATOM 781 N N . PHE A 1 101 ? -9.045 -7.764 12.562 1.00 95.75 101 PHE A N 1
ATOM 782 C CA . PHE A 1 101 ? -10.375 -7.187 12.764 1.00 95.75 101 PHE A CA 1
ATOM 783 C C . PHE A 1 101 ? -11.053 -7.681 14.046 1.00 95.75 101 PHE A C 1
ATOM 785 O O . PHE A 1 101 ? -11.712 -6.893 14.727 1.00 95.75 101 PHE A O 1
ATOM 792 N N . ASP A 1 102 ? -10.892 -8.956 14.405 1.00 96.44 102 ASP A N 1
ATOM 793 C CA . ASP A 1 102 ? -11.431 -9.479 15.665 1.00 96.44 102 ASP A CA 1
ATOM 794 C C . ASP A 1 102 ? -10.741 -8.888 16.892 1.00 96.44 102 ASP A C 1
ATOM 796 O O . ASP A 1 102 ? -11.419 -8.453 17.823 1.00 96.44 102 ASP A O 1
ATOM 800 N N . GLU A 1 103 ? -9.411 -8.805 16.884 1.00 96.75 103 GLU A N 1
ATOM 801 C CA . GLU A 1 103 ? -8.654 -8.183 17.970 1.00 96.75 103 GLU A CA 1
ATOM 802 C C . GLU A 1 103 ? -8.947 -6.689 18.095 1.00 96.75 103 GLU A C 1
ATOM 804 O O . GLU A 1 103 ? -9.047 -6.176 19.208 1.00 96.75 103 GLU A O 1
ATOM 809 N N . TRP A 1 104 ? -9.144 -5.997 16.973 1.00 96.00 104 TRP A N 1
ATOM 810 C CA . TRP A 1 104 ? -9.510 -4.585 16.978 1.00 96.00 104 TRP A CA 1
ATOM 811 C C . TRP A 1 104 ? -10.878 -4.379 17.603 1.00 96.00 104 TRP A C 1
ATOM 813 O O . TRP A 1 104 ? -11.003 -3.558 18.510 1.00 96.00 104 TRP A O 1
ATOM 823 N N . ARG A 1 105 ? -11.879 -5.177 17.225 1.00 96.06 105 ARG A N 1
ATOM 824 C CA . ARG A 1 105 ? -13.184 -5.120 17.889 1.00 96.06 105 ARG A CA 1
ATOM 825 C C . ARG A 1 105 ? -13.099 -5.436 19.374 1.00 96.06 105 ARG A C 1
ATOM 827 O O . ARG A 1 105 ? -13.663 -4.712 20.180 1.00 96.06 105 ARG A O 1
ATOM 834 N N . ARG A 1 106 ? -12.376 -6.495 19.740 1.00 95.94 106 ARG A N 1
ATOM 835 C CA . ARG A 1 106 ? -12.258 -6.946 21.131 1.00 95.94 106 ARG A CA 1
ATOM 836 C C . ARG A 1 106 ? -11.601 -5.902 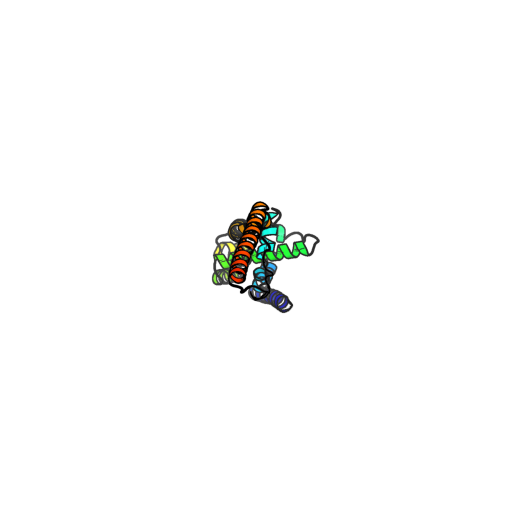22.035 1.00 95.94 106 ARG A C 1
ATOM 838 O O . ARG A 1 106 ? -11.949 -5.812 23.207 1.00 95.94 106 ARG A O 1
ATOM 845 N N . GLN A 1 107 ? -10.610 -5.181 21.520 1.00 95.44 107 GLN A N 1
ATOM 846 C CA . GLN A 1 107 ? -9.815 -4.223 22.293 1.00 95.44 107 GLN A CA 1
ATOM 847 C C . GLN A 1 107 ? -10.271 -2.771 22.112 1.00 95.44 107 GLN A C 1
ATOM 849 O O . GLN A 1 107 ? -9.719 -1.889 22.764 1.00 95.44 107 GLN A O 1
ATOM 854 N N . GLU A 1 108 ? -11.188 -2.516 21.174 1.00 95.25 108 GLU A N 1
ATOM 855 C CA . GLU A 1 108 ? -11.598 -1.179 20.719 1.00 95.25 108 GLU A CA 1
ATOM 856 C C . GLU A 1 108 ? -10.404 -0.264 20.372 1.00 95.25 108 GLU A C 1
ATOM 858 O O . GLU A 1 108 ? -10.473 0.962 20.429 1.00 95.25 108 GLU A O 1
ATOM 863 N N . SER A 1 109 ? -9.270 -0.868 19.997 1.00 93.25 109 SER A N 1
ATOM 864 C CA . SER A 1 109 ? -7.993 -0.183 19.814 1.00 93.25 109 SER A CA 1
ATOM 865 C C . SER A 1 109 ? -7.265 -0.720 18.592 1.00 93.25 109 SER A C 1
ATOM 867 O O . SER A 1 109 ? -6.834 -1.875 18.565 1.00 93.25 109 SER A O 1
ATOM 869 N N . PHE A 1 110 ? -7.086 0.149 17.595 1.00 91.06 110 PHE A N 1
ATOM 870 C CA . PHE A 1 110 ? -6.308 -0.150 16.392 1.00 91.06 110 P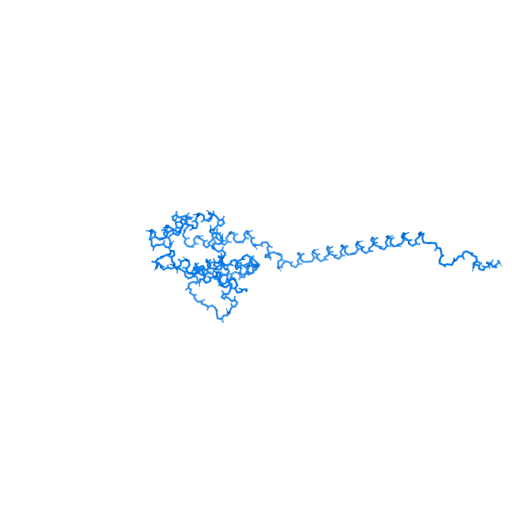HE A CA 1
ATOM 871 C C . PHE A 1 110 ? -4.869 -0.543 16.755 1.00 91.06 110 PHE A C 1
ATOM 873 O O . PHE A 1 110 ? -4.374 -1.595 16.355 1.00 91.06 110 PHE A O 1
ATOM 880 N N . ASP A 1 111 ? -4.225 0.265 17.597 1.00 92.00 111 ASP A N 1
ATOM 881 C CA . ASP A 1 111 ? -2.857 0.047 18.067 1.00 92.00 111 ASP A CA 1
ATOM 882 C C . ASP A 1 111 ? -2.720 -1.205 18.940 1.00 92.00 111 ASP A C 1
ATOM 884 O O . ASP A 1 111 ? -1.670 -1.854 18.937 1.00 92.00 111 ASP A O 1
ATOM 888 N N . GLY A 1 112 ? -3.749 -1.528 19.730 1.00 94.81 112 GLY A N 1
ATOM 889 C CA . GLY A 1 112 ? -3.803 -2.758 20.521 1.00 94.81 112 GLY A CA 1
ATOM 890 C C . GLY A 1 112 ? -3.869 -3.996 19.628 1.00 94.81 112 GLY A C 1
ATOM 891 O O . GLY A 1 112 ? -3.097 -4.941 19.801 1.00 94.81 112 GLY A O 1
ATOM 892 N N . ALA A 1 113 ? -4.715 -3.955 18.600 1.00 94.88 113 ALA A N 1
ATOM 893 C CA . ALA A 1 113 ? -4.852 -5.036 17.633 1.00 94.88 113 ALA A CA 1
ATOM 894 C C . ALA A 1 113 ? -3.614 -5.217 16.751 1.00 94.88 113 ALA A C 1
ATOM 896 O O . ALA A 1 113 ? -3.197 -6.352 16.514 1.00 94.88 113 ALA A O 1
ATOM 897 N N . LEU A 1 114 ? -2.983 -4.119 16.320 1.00 92.94 114 LEU A N 1
ATOM 898 C CA . LEU A 1 114 ? -1.738 -4.173 15.552 1.00 92.94 114 LEU A CA 1
ATOM 899 C C . LEU A 1 114 ? -0.645 -4.893 16.345 1.00 92.94 114 LEU A C 1
ATOM 901 O O . LEU A 1 114 ? 0.010 -5.800 15.830 1.00 92.94 114 LEU A O 1
ATOM 905 N N . ARG A 1 115 ? -0.508 -4.549 17.629 1.00 94.88 115 ARG A N 1
ATOM 906 C CA . ARG A 1 115 ? 0.438 -5.210 18.531 1.00 94.88 115 ARG A CA 1
ATOM 907 C C . ARG A 1 115 ? 0.083 -6.676 18.769 1.00 94.88 115 ARG A C 1
ATOM 909 O O . ARG A 1 115 ? 0.976 -7.515 18.741 1.00 94.88 115 ARG A O 1
ATOM 916 N N . ALA A 1 116 ? -1.193 -6.995 18.968 1.00 95.31 116 ALA A N 1
ATOM 917 C CA . ALA A 1 116 ? -1.638 -8.357 19.262 1.00 95.31 116 ALA A CA 1
ATOM 918 C C . ALA A 1 116 ? -1.483 -9.326 18.077 1.00 95.31 116 ALA A C 1
ATOM 920 O O . ALA A 1 116 ? -1.209 -10.510 18.284 1.00 95.31 116 ALA A O 1
ATOM 921 N N . VAL A 1 117 ? -1.673 -8.842 16.846 1.00 95.38 117 VAL A N 1
ATOM 922 C CA . VAL A 1 117 ? -1.680 -9.694 15.646 1.00 95.38 117 VAL A CA 1
ATOM 923 C C . VAL A 1 117 ? -0.367 -9.642 14.881 1.00 95.38 117 VAL A C 1
ATOM 925 O O . VAL A 1 117 ? 0.131 -10.690 14.477 1.00 95.38 117 VAL A O 1
ATOM 928 N N . PHE A 1 118 ? 0.216 -8.455 14.720 1.00 92.06 118 PHE A N 1
ATOM 929 C CA . PHE A 1 118 ? 1.424 -8.254 13.916 1.00 92.06 118 PHE A CA 1
ATOM 930 C C . PHE A 1 118 ? 2.681 -8.010 14.754 1.00 92.06 118 PHE A C 1
ATOM 932 O O . PHE A 1 118 ? 3.771 -7.925 14.197 1.00 92.06 118 PHE A O 1
ATOM 939 N N . GLY A 1 119 ? 2.556 -7.880 16.080 1.00 93.44 119 GLY A N 1
ATOM 940 C CA . GLY A 1 119 ? 3.700 -7.622 16.959 1.00 93.44 119 GLY A CA 1
ATOM 941 C C . GLY A 1 119 ? 4.359 -6.258 16.730 1.00 93.44 119 GLY A C 1
ATOM 942 O O . GLY A 1 119 ? 5.509 -6.073 17.120 1.00 93.44 119 GLY A O 1
ATOM 943 N N . ALA A 1 120 ? 3.655 -5.316 16.095 1.00 89.25 120 ALA A N 1
ATOM 944 C CA . ALA A 1 120 ? 4.198 -4.028 15.679 1.00 89.25 120 ALA A CA 1
ATOM 945 C C . ALA A 1 120 ? 3.359 -2.861 16.212 1.00 89.25 120 ALA A C 1
ATOM 947 O O . ALA A 1 120 ? 2.132 -2.934 16.292 1.00 89.25 120 ALA A O 1
ATOM 948 N N . THR A 1 121 ? 4.024 -1.759 16.553 1.00 88.88 121 THR A N 1
ATOM 949 C CA . THR A 1 121 ? 3.369 -0.455 16.726 1.00 88.88 121 THR A CA 1
ATOM 950 C C . THR A 1 121 ? 3.096 0.196 15.362 1.00 88.88 121 THR A C 1
ATOM 952 O O . THR A 1 121 ? 3.742 -0.174 14.378 1.00 88.88 121 THR A O 1
ATOM 955 N N . PRO A 1 122 ? 2.205 1.203 15.272 1.00 82.19 122 PRO A N 1
ATOM 956 C CA . PRO A 1 122 ? 1.988 1.941 14.023 1.00 82.19 122 PRO A CA 1
ATOM 957 C C . PRO A 1 122 ? 3.279 2.507 13.400 1.00 82.19 122 PRO A C 1
ATOM 959 O O . PRO A 1 122 ? 3.495 2.386 12.196 1.00 82.19 122 PRO A O 1
ATOM 962 N N . GLY A 1 123 ? 4.195 3.040 14.218 1.00 80.00 123 GLY A N 1
ATOM 963 C CA . GLY A 1 123 ? 5.485 3.545 13.729 1.00 80.00 123 GLY A CA 1
ATOM 964 C C . GLY A 1 123 ? 6.420 2.443 13.212 1.00 80.00 123 GLY A C 1
ATOM 965 O O . GLY A 1 123 ? 7.116 2.627 12.213 1.00 80.00 123 GLY A O 1
ATOM 966 N N . GLN A 1 124 ? 6.421 1.268 13.853 1.00 87.12 124 GLN A N 1
ATOM 967 C CA . GLN A 1 124 ? 7.188 0.109 13.375 1.00 87.12 124 GLN A CA 1
ATOM 968 C C . GLN A 1 124 ? 6.609 -0.451 12.073 1.00 87.12 124 GLN A C 1
ATOM 970 O O . GLN A 1 124 ? 7.371 -0.774 11.162 1.00 87.12 124 GLN A O 1
ATOM 975 N N . LEU A 1 125 ? 5.276 -0.494 11.962 1.00 87.19 125 LEU A N 1
ATOM 976 C CA . LEU A 1 125 ? 4.569 -0.905 10.753 1.00 87.19 125 LEU A CA 1
ATOM 977 C C . LEU A 1 125 ? 5.041 -0.097 9.542 1.00 87.19 125 LEU A C 1
ATOM 979 O O . LEU A 1 125 ? 5.375 -0.689 8.518 1.00 87.19 125 LEU A O 1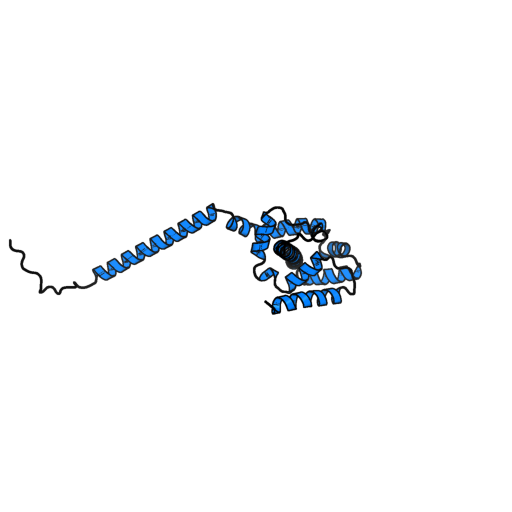
ATOM 983 N N . GLU A 1 126 ? 5.130 1.231 9.665 1.00 83.31 126 GLU A N 1
ATOM 984 C CA . GLU A 1 126 ? 5.622 2.075 8.574 1.00 83.31 126 GLU A CA 1
ATOM 985 C C . GLU A 1 126 ? 7.058 1.704 8.174 1.00 83.31 126 GLU A C 1
ATOM 987 O O . GLU A 1 126 ? 7.354 1.518 6.990 1.00 83.31 126 GLU A O 1
ATOM 992 N N . GLY A 1 127 ? 7.958 1.567 9.149 1.00 84.50 127 GLY A N 1
ATOM 993 C CA . GLY A 1 127 ? 9.356 1.226 8.889 1.00 84.50 127 GLY A CA 1
ATOM 994 C C . GLY A 1 127 ? 9.520 -0.127 8.193 1.00 84.50 127 GLY A C 1
ATOM 995 O O . GLY A 1 127 ? 10.310 -0.258 7.249 1.00 84.50 127 GLY A O 1
ATOM 996 N N . ASP A 1 128 ? 8.764 -1.133 8.625 1.00 88.56 128 ASP A N 1
ATOM 997 C CA . ASP A 1 128 ? 8.845 -2.483 8.075 1.00 88.56 128 ASP A CA 1
ATOM 998 C C . ASP A 1 128 ? 8.165 -2.598 6.711 1.00 88.56 128 ASP A C 1
ATOM 1000 O O . ASP A 1 128 ? 8.749 -3.182 5.787 1.00 88.56 128 ASP A O 1
ATOM 1004 N N . TRP A 1 129 ? 7.028 -1.926 6.522 1.00 88.69 129 TRP A N 1
ATOM 1005 C CA . TRP A 1 129 ? 6.413 -1.755 5.210 1.00 88.69 129 TRP A CA 1
ATOM 1006 C C . TRP A 1 129 ? 7.372 -1.060 4.232 1.00 88.69 129 TRP A C 1
ATOM 1008 O O . TRP A 1 129 ? 7.594 -1.578 3.139 1.00 88.69 129 TRP A O 1
ATOM 1018 N N . ARG A 1 130 ? 8.042 0.041 4.612 1.00 83.69 130 ARG A N 1
ATOM 1019 C CA . ARG A 1 130 ? 9.018 0.731 3.738 1.00 83.69 130 ARG A CA 1
ATOM 1020 C C . ARG A 1 130 ? 10.165 -0.191 3.316 1.00 83.69 130 ARG A C 1
ATOM 1022 O O . ARG A 1 130 ? 10.632 -0.133 2.175 1.00 83.69 130 ARG A O 1
ATOM 1029 N N . LYS A 1 131 ? 10.658 -1.056 4.212 1.00 85.88 131 LYS A N 1
ATOM 1030 C CA . LYS A 1 131 ? 11.681 -2.068 3.871 1.00 85.88 131 LYS A CA 1
ATOM 1031 C C . LYS A 1 131 ? 11.126 -3.125 2.915 1.00 85.88 131 LYS A C 1
ATOM 1033 O O . LYS A 1 131 ? 11.820 -3.527 1.980 1.00 85.88 131 LYS A O 1
ATOM 1038 N N . TRP A 1 132 ? 9.905 -3.602 3.146 1.00 86.88 132 TRP A N 1
ATOM 1039 C CA . TRP A 1 132 ? 9.236 -4.558 2.265 1.00 86.88 132 TRP A CA 1
ATOM 1040 C C . TRP A 1 132 ? 8.995 -3.969 0.868 1.00 86.88 132 TRP A C 1
ATOM 1042 O O . TRP A 1 132 ? 9.412 -4.563 -0.127 1.00 86.88 132 TRP A O 1
ATOM 1052 N N . ALA A 1 133 ? 8.445 -2.759 0.791 1.00 82.38 133 ALA A N 1
ATOM 1053 C CA . ALA A 1 133 ? 8.137 -2.076 -0.456 1.00 82.38 133 ALA A CA 1
ATOM 1054 C C . ALA A 1 133 ? 9.403 -1.798 -1.281 1.00 82.38 133 ALA A C 1
ATOM 1056 O O . ALA A 1 133 ? 9.428 -2.085 -2.477 1.00 82.38 133 ALA A O 1
ATOM 1057 N N . ARG A 1 134 ? 10.501 -1.349 -0.650 1.00 79.81 134 ARG A N 1
ATOM 1058 C CA . ARG A 1 134 ? 11.799 -1.188 -1.335 1.00 79.81 134 ARG A CA 1
ATOM 1059 C C . ARG A 1 134 ? 12.335 -2.500 -1.902 1.00 79.81 134 ARG A C 1
ATOM 1061 O O . ARG A 1 134 ? 12.820 -2.513 -3.027 1.00 79.81 134 ARG A O 1
ATOM 1068 N N . ARG A 1 135 ? 12.220 -3.615 -1.175 1.00 83.31 135 ARG A N 1
ATOM 1069 C CA . ARG A 1 135 ? 12.640 -4.932 -1.691 1.00 83.31 135 ARG A CA 1
ATOM 1070 C C . ARG A 1 135 ? 11.776 -5.390 -2.866 1.00 83.31 135 ARG A C 1
ATOM 1072 O O . ARG A 1 135 ? 12.297 -5.937 -3.832 1.00 83.31 135 ARG A O 1
ATOM 1079 N N . ARG A 1 136 ? 10.468 -5.138 -2.806 1.00 80.69 136 ARG A N 1
ATOM 1080 C CA . ARG A 1 136 ? 9.500 -5.602 -3.809 1.00 80.69 136 ARG A CA 1
ATOM 1081 C C . ARG A 1 136 ? 9.470 -4.749 -5.083 1.00 80.69 136 ARG A C 1
ATOM 1083 O O . ARG A 1 136 ? 9.266 -5.301 -6.168 1.00 80.69 136 ARG A O 1
ATOM 1090 N N . TYR A 1 137 ? 9.671 -3.438 -4.948 1.00 77.25 137 TYR A N 1
ATOM 1091 C CA . TYR A 1 137 ? 9.454 -2.428 -5.994 1.00 77.25 137 TYR A CA 1
ATOM 1092 C C . TYR A 1 137 ? 10.679 -1.538 -6.270 1.00 77.25 137 TYR A C 1
ATOM 1094 O O . TYR A 1 137 ? 10.646 -0.711 -7.181 1.00 77.25 137 TYR A O 1
ATOM 1102 N N . GLY A 1 138 ? 11.784 -1.703 -5.537 1.00 72.81 138 GLY A N 1
ATOM 1103 C CA . GLY A 1 138 ? 13.016 -0.930 -5.740 1.00 72.81 138 GLY A CA 1
ATOM 1104 C C . GLY A 1 138 ? 13.753 -1.250 -7.045 1.00 72.81 138 GLY A C 1
ATOM 1105 O O . GLY A 1 138 ? 14.490 -0.416 -7.560 1.00 72.81 138 GLY A O 1
ATOM 1106 N N . TRP A 1 139 ? 13.524 -2.418 -7.647 1.00 73.94 139 TRP A N 1
ATOM 1107 C CA . TRP A 1 139 ? 14.103 -2.749 -8.954 1.00 73.94 139 TRP A CA 1
ATOM 1108 C C . TRP A 1 139 ? 13.436 -1.973 -10.104 1.00 73.94 139 TRP A C 1
ATOM 1110 O O . TRP A 1 139 ? 14.127 -1.539 -11.024 1.00 73.94 139 TRP A O 1
ATOM 1120 N N . LEU A 1 140 ? 12.118 -1.726 -10.033 1.00 72.06 140 LEU A N 1
ATOM 1121 C CA . LEU A 1 140 ? 11.389 -0.877 -10.994 1.00 72.06 140 LEU A CA 1
ATOM 1122 C C . LEU A 1 140 ? 11.959 0.540 -11.005 1.00 72.06 140 LEU A C 1
ATOM 1124 O O . LEU A 1 140 ? 12.008 1.199 -12.042 1.00 72.06 140 LEU A O 1
ATOM 1128 N N . MET A 1 141 ? 12.423 0.986 -9.842 1.00 66.38 141 MET A N 1
ATOM 1129 C CA . MET A 1 141 ? 13.083 2.266 -9.666 1.00 66.38 141 MET A CA 1
ATOM 1130 C C . MET A 1 141 ? 14.408 2.358 -10.420 1.00 66.38 141 MET A C 1
ATOM 1132 O O . MET A 1 141 ? 14.622 3.318 -11.163 1.00 66.38 141 MET A O 1
ATOM 1136 N N . ILE A 1 142 ? 15.252 1.330 -10.284 1.00 68.25 142 ILE A N 1
ATOM 1137 C CA . ILE A 1 142 ? 16.511 1.209 -11.029 1.00 68.25 142 ILE A CA 1
ATOM 1138 C C . ILE A 1 142 ? 16.227 1.217 -12.533 1.00 68.25 142 ILE A C 1
ATOM 1140 O O . ILE A 1 142 ? 16.862 1.963 -13.268 1.00 68.25 142 ILE A O 1
ATOM 1144 N N . VAL A 1 143 ? 15.245 0.443 -12.996 1.00 70.75 143 VAL A N 1
ATOM 1145 C CA . VAL A 1 143 ? 14.893 0.377 -14.423 1.00 70.75 143 VAL A CA 1
ATOM 1146 C C . VAL A 1 143 ? 14.368 1.717 -14.948 1.00 70.75 143 VAL A C 1
ATOM 1148 O O . VAL A 1 143 ? 14.762 2.141 -16.030 1.00 70.75 143 VAL A O 1
ATOM 1151 N N . SER A 1 144 ? 13.520 2.416 -14.191 1.00 65.00 144 SER A N 1
ATOM 1152 C CA . SER A 1 144 ? 12.883 3.657 -14.658 1.00 65.00 144 SER A CA 1
ATOM 1153 C C . SER A 1 144 ? 13.870 4.822 -14.802 1.00 65.00 144 SER A C 1
ATOM 1155 O O . SER A 1 144 ? 13.729 5.617 -15.724 1.00 65.00 144 SER A O 1
ATOM 1157 N N . HIS A 1 145 ? 14.883 4.906 -13.932 1.00 63.66 145 HIS A N 1
ATOM 1158 C CA . HIS A 1 145 ? 15.824 6.037 -13.890 1.00 63.66 145 HIS A CA 1
ATO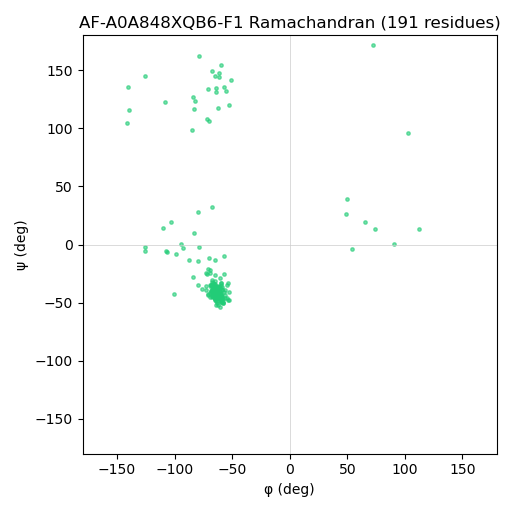M 1159 C C . HIS A 1 145 ? 17.233 5.709 -14.410 1.00 63.66 145 HIS A C 1
ATOM 1161 O O . HIS A 1 145 ? 18.070 6.605 -14.521 1.00 63.66 145 HIS A O 1
ATOM 1167 N N . SER A 1 146 ? 17.536 4.448 -14.736 1.00 75.88 146 SER A N 1
ATOM 1168 C CA . SER A 1 146 ? 18.865 4.070 -15.224 1.00 75.88 146 SER A CA 1
ATOM 1169 C C . SER A 1 146 ? 18.989 4.296 -16.727 1.00 75.88 146 SER A C 1
ATOM 1171 O O . SER A 1 146 ? 18.619 3.455 -17.549 1.00 75.88 146 SER A O 1
ATOM 1173 N N . THR A 1 147 ? 19.588 5.428 -17.094 1.00 76.62 147 THR A N 1
ATOM 1174 C CA . THR A 1 147 ? 20.034 5.707 -18.469 1.00 76.62 147 THR A CA 1
ATOM 1175 C C . THR A 1 147 ? 20.954 4.608 -18.998 1.00 76.62 147 THR A C 1
ATOM 1177 O O . THR A 1 147 ? 20.867 4.247 -20.167 1.00 76.62 147 THR A O 1
ATOM 1180 N N . VAL A 1 148 ? 21.779 4.014 -18.130 1.00 80.06 148 VAL A N 1
ATOM 1181 C CA . VAL A 1 148 ? 22.670 2.893 -18.460 1.00 80.06 148 VAL A CA 1
ATOM 1182 C C . VAL A 1 148 ? 21.876 1.641 -18.841 1.00 80.06 148 VAL A C 1
ATOM 1184 O O . VAL A 1 148 ? 22.191 1.009 -19.847 1.00 80.06 148 VAL A O 1
ATOM 1187 N N . PHE A 1 149 ? 20.824 1.299 -18.089 1.00 82.81 149 PHE A N 1
ATOM 1188 C CA . PHE A 1 149 ? 19.956 0.163 -18.416 1.00 82.81 149 PHE A CA 1
ATOM 1189 C C . PHE A 1 149 ? 19.305 0.347 -19.792 1.00 82.81 149 PHE A C 1
ATOM 1191 O O . PHE A 1 149 ? 19.395 -0.539 -20.644 1.00 82.81 149 PHE A O 1
ATOM 1198 N N . TRP A 1 150 ? 18.717 1.522 -20.040 1.00 87.62 150 TRP A N 1
ATOM 1199 C CA . TRP A 1 150 ? 18.101 1.836 -21.330 1.00 87.62 150 TRP A CA 1
ATOM 1200 C C . TRP A 1 150 ? 19.119 1.898 -22.474 1.00 87.62 150 TRP A C 1
ATOM 1202 O O . TRP A 1 150 ? 18.804 1.461 -23.581 1.00 87.62 150 TRP A O 1
ATOM 1212 N N . ALA A 1 151 ? 20.346 2.366 -22.227 1.00 89.06 151 ALA A N 1
ATOM 1213 C CA . ALA A 1 151 ? 21.422 2.362 -23.216 1.00 89.06 151 ALA A CA 1
ATOM 1214 C C . ALA A 1 151 ? 21.830 0.932 -23.602 1.00 89.06 151 ALA A C 1
ATOM 1216 O O . ALA A 1 151 ? 21.893 0.617 -24.790 1.00 89.06 151 ALA A O 1
ATOM 1217 N N . ILE A 1 152 ? 22.031 0.043 -22.623 1.00 91.94 152 ILE A N 1
ATOM 1218 C CA . ILE A 1 152 ? 22.349 -1.373 -22.869 1.00 91.94 152 ILE A CA 1
ATOM 1219 C C . ILE A 1 152 ? 21.210 -2.056 -23.633 1.00 91.94 152 ILE A C 1
ATOM 1221 O O . ILE A 1 152 ? 21.463 -2.733 -24.632 1.00 91.94 152 ILE A O 1
ATOM 1225 N N . LEU A 1 153 ? 19.957 -1.846 -23.214 1.00 92.19 153 LEU A N 1
ATOM 1226 C CA . LEU A 1 153 ? 18.785 -2.397 -23.897 1.00 92.19 153 LEU A CA 1
ATOM 1227 C C . LEU A 1 153 ? 18.706 -1.915 -25.353 1.00 92.19 153 LEU A C 1
ATOM 1229 O O . LEU A 1 153 ? 18.495 -2.717 -26.262 1.00 92.19 153 LEU A O 1
ATOM 1233 N N . SER A 1 154 ? 18.928 -0.620 -25.582 1.00 93.69 154 SER A N 1
ATOM 1234 C CA . SER A 1 154 ? 18.911 -0.019 -26.919 1.00 93.69 154 SER A CA 1
ATOM 1235 C C . SER A 1 154 ? 20.013 -0.591 -27.811 1.00 93.69 154 SER A C 1
ATOM 1237 O O . SER A 1 154 ? 19.742 -0.979 -28.947 1.00 93.69 154 SER A O 1
ATOM 1239 N N . ILE A 1 155 ? 21.241 -0.717 -27.294 1.00 95.88 155 ILE A N 1
ATOM 1240 C CA . ILE A 1 155 ? 22.366 -1.336 -28.011 1.00 95.88 155 ILE A CA 1
ATOM 1241 C C . ILE A 1 155 ? 22.039 -2.792 -28.360 1.00 95.88 155 ILE A C 1
ATOM 1243 O O . ILE A 1 155 ? 22.238 -3.207 -29.502 1.00 95.88 155 ILE A O 1
ATOM 1247 N N . GLY A 1 156 ? 21.482 -3.555 -27.415 1.00 96.50 156 GLY A N 1
ATOM 1248 C CA . GLY A 1 156 ? 21.063 -4.938 -27.638 1.00 96.50 156 GLY A CA 1
ATOM 1249 C C . GLY A 1 156 ? 20.004 -5.071 -28.738 1.00 96.50 156 GLY A C 1
ATOM 1250 O O . GLY A 1 156 ? 20.136 -5.920 -29.620 1.00 96.50 156 GLY A O 1
ATOM 1251 N N . LEU A 1 157 ? 18.991 -4.199 -28.747 1.00 96.56 157 LEU A N 1
ATOM 1252 C CA . LEU A 1 157 ? 17.955 -4.171 -29.787 1.00 96.56 157 LEU A CA 1
ATOM 1253 C C . LEU A 1 157 ? 18.525 -3.801 -31.162 1.00 96.56 157 LEU A C 1
ATOM 1255 O O . LEU A 1 157 ? 18.196 -4.447 -32.160 1.00 96.56 157 LEU A O 1
ATOM 1259 N N . VAL A 1 158 ? 19.414 -2.806 -31.231 1.00 96.38 158 VAL A N 1
ATOM 1260 C CA . VAL A 1 158 ? 20.096 -2.429 -32.479 1.00 96.38 158 VAL A CA 1
ATOM 1261 C C . VAL A 1 158 ? 20.951 -3.586 -32.992 1.00 96.38 158 VAL A C 1
ATOM 1263 O O . VAL A 1 158 ? 20.848 -3.938 -34.169 1.00 96.38 158 VAL A O 1
ATOM 1266 N N . ALA A 1 159 ? 21.733 -4.229 -32.122 1.00 95.81 159 ALA A N 1
ATOM 1267 C CA . ALA A 1 159 ? 22.533 -5.399 -32.470 1.00 95.81 159 ALA A CA 1
ATOM 1268 C C . ALA A 1 159 ? 21.653 -6.556 -32.968 1.00 95.81 159 ALA A C 1
ATOM 1270 O O . ALA A 1 159 ? 21.943 -7.148 -34.006 1.00 95.81 159 ALA A O 1
ATOM 1271 N N . MET A 1 160 ? 20.525 -6.828 -32.305 1.00 95.44 160 MET A N 1
ATOM 1272 C CA . MET A 1 160 ? 19.558 -7.845 -32.725 1.00 95.44 160 MET A CA 1
ATOM 1273 C C . MET A 1 160 ? 19.000 -7.561 -34.126 1.00 95.44 160 MET A C 1
ATOM 1275 O O . MET A 1 160 ? 18.950 -8.457 -34.974 1.00 95.44 160 MET A O 1
ATOM 1279 N N . VAL A 1 161 ? 18.590 -6.318 -34.399 1.00 94.88 161 VAL A N 1
ATOM 1280 C CA . VAL A 1 161 ? 18.104 -5.908 -35.726 1.00 94.88 161 VAL A CA 1
ATOM 1281 C C . VAL A 1 161 ? 19.215 -6.021 -36.765 1.00 94.88 161 VAL A C 1
ATOM 1283 O O . VAL A 1 161 ? 18.957 -6.485 -37.878 1.00 94.88 161 VAL A O 1
ATOM 1286 N N . TRP A 1 162 ? 20.441 -5.641 -36.412 1.00 93.94 162 TRP A N 1
ATOM 1287 C CA . TRP A 1 162 ? 21.600 -5.715 -37.292 1.00 93.94 162 TRP A CA 1
ATOM 1288 C C . TRP A 1 162 ? 21.933 -7.162 -37.672 1.00 93.94 162 TRP A C 1
ATOM 1290 O O . TRP A 1 162 ? 22.003 -7.477 -38.861 1.00 93.94 162 TRP A O 1
ATOM 1300 N N . VAL A 1 163 ? 22.001 -8.070 -36.694 1.00 94.50 163 VAL A N 1
ATOM 1301 C CA . VAL A 1 163 ? 22.204 -9.511 -36.913 1.00 94.50 163 VAL A CA 1
ATOM 1302 C C . VAL A 1 163 ? 21.069 -10.101 -37.753 1.00 94.50 163 VAL A C 1
ATOM 1304 O O . VAL A 1 163 ? 21.328 -10.761 -38.758 1.00 94.50 163 VAL A O 1
ATOM 1307 N N . ARG A 1 164 ? 19.800 -9.803 -37.431 1.00 90.75 164 ARG A N 1
ATOM 1308 C CA . ARG A 1 164 ? 18.646 -10.264 -38.230 1.00 90.75 164 ARG A CA 1
ATOM 1309 C C . ARG A 1 164 ? 18.666 -9.737 -39.660 1.00 90.75 164 ARG A C 1
ATOM 1311 O O . ARG A 1 164 ? 18.206 -10.419 -40.574 1.00 90.75 164 ARG A O 1
ATOM 1318 N N . ARG A 1 165 ? 19.117 -8.501 -39.877 1.00 87.31 165 ARG A N 1
ATOM 1319 C CA . ARG A 1 165 ? 19.257 -7.930 -41.223 1.00 87.31 165 ARG A CA 1
ATOM 1320 C C . ARG A 1 165 ? 20.379 -8.616 -41.987 1.00 87.31 165 ARG A C 1
ATOM 1322 O O . ARG A 1 165 ? 20.180 -8.932 -43.155 1.00 87.31 165 ARG A O 1
ATOM 1329 N N . ARG A 1 166 ? 21.510 -8.883 -41.335 1.00 84.56 166 ARG A N 1
ATOM 1330 C CA . ARG A 1 166 ? 22.639 -9.587 -41.941 1.00 84.56 166 ARG A CA 1
ATOM 1331 C C . ARG A 1 166 ? 22.267 -11.013 -42.343 1.00 84.56 166 ARG A C 1
ATOM 1333 O O . ARG A 1 166 ? 22.406 -11.355 -43.510 1.00 84.56 166 ARG A O 1
ATOM 1340 N N . TYR A 1 167 ? 21.664 -11.773 -41.432 1.00 83.12 167 TYR A N 1
ATOM 1341 C CA . TYR A 1 167 ? 21.212 -13.138 -41.703 1.00 83.12 167 TYR A CA 1
ATOM 1342 C C . TYR A 1 167 ? 20.186 -13.205 -42.847 1.00 83.12 167 TYR A C 1
ATOM 1344 O O . TYR A 1 167 ? 20.300 -14.036 -43.745 1.00 83.12 167 TYR A O 1
ATOM 1352 N N . ARG A 1 168 ? 19.212 -12.280 -42.882 1.00 81.75 168 ARG A N 1
ATOM 1353 C CA . ARG A 1 168 ? 18.238 -12.199 -43.987 1.00 81.75 168 ARG A CA 1
ATOM 1354 C C . ARG A 1 168 ? 18.885 -11.854 -45.328 1.00 81.75 168 ARG A C 1
ATOM 1356 O O . ARG A 1 168 ? 18.477 -12.401 -46.346 1.00 81.75 168 ARG A O 1
ATOM 1363 N N . ARG A 1 169 ? 19.886 -10.967 -45.348 1.00 78.69 169 ARG A N 1
ATOM 1364 C CA . ARG A 1 169 ? 20.638 -10.645 -46.574 1.00 78.69 169 ARG A CA 1
ATOM 1365 C C . ARG A 1 169 ? 21.422 -11.851 -47.081 1.00 78.69 169 ARG A C 1
ATOM 1367 O O . ARG A 1 169 ? 21.396 -12.113 -48.275 1.00 78.69 169 ARG A O 1
ATOM 1374 N N . GLU A 1 170 ? 22.066 -12.591 -46.184 1.00 78.00 170 GLU A N 1
ATOM 1375 C CA . GLU A 1 170 ? 22.819 -13.802 -46.526 1.00 78.00 170 GLU A CA 1
ATOM 1376 C C . GLU A 1 170 ? 21.899 -14.916 -47.053 1.00 78.00 170 GLU A C 1
ATOM 1378 O O . GLU A 1 170 ? 22.233 -15.557 -48.047 1.00 78.00 170 GLU A O 1
ATOM 1383 N N . GLN A 1 171 ? 20.709 -15.108 -46.470 1.00 72.56 171 GLN A N 1
ATOM 1384 C CA . GLN A 1 171 ? 19.721 -16.048 -47.014 1.00 72.56 171 GLN A CA 1
ATOM 1385 C C . GLN A 1 171 ? 19.176 -15.621 -48.384 1.00 72.56 171 GLN A C 1
ATOM 1387 O O . GLN A 1 171 ? 19.131 -16.445 -49.292 1.00 72.56 171 GLN A O 1
ATOM 1392 N N . MET A 1 172 ? 18.821 -14.345 -48.570 1.00 68.19 172 MET A N 1
ATOM 1393 C CA . MET A 1 172 ? 18.373 -13.838 -49.877 1.00 68.19 172 MET A CA 1
ATOM 1394 C C . MET A 1 172 ? 19.467 -13.950 -50.946 1.00 68.19 172 MET A C 1
ATOM 1396 O O . MET A 1 172 ? 19.166 -14.245 -52.097 1.00 68.19 172 MET A O 1
ATOM 1400 N N . ALA A 1 173 ? 20.736 -13.748 -50.578 1.00 74.44 173 ALA A N 1
ATOM 1401 C CA . ALA A 1 173 ? 21.865 -13.930 -51.488 1.00 74.44 173 ALA A CA 1
ATOM 1402 C C . ALA A 1 173 ? 22.047 -15.399 -51.903 1.00 74.44 173 ALA A C 1
ATOM 1404 O O . ALA A 1 173 ? 22.342 -15.666 -53.061 1.00 74.44 173 ALA A O 1
ATOM 1405 N N . ARG A 1 174 ? 21.820 -16.356 -50.991 1.00 74.31 174 ARG A N 1
ATOM 1406 C CA . ARG A 1 174 ? 21.831 -17.794 -51.319 1.00 74.31 174 ARG A CA 1
ATOM 1407 C C . ARG A 1 174 ? 20.689 -18.189 -52.250 1.00 74.31 174 ARG A C 1
ATOM 1409 O O . ARG A 1 174 ? 20.920 -18.969 -53.163 1.00 74.31 174 ARG A O 1
ATOM 1416 N N . LEU A 1 175 ? 19.490 -17.644 -52.036 1.00 72.69 175 LEU A N 1
ATOM 1417 C CA . LEU A 1 175 ? 18.345 -17.886 -52.919 1.00 72.69 175 LEU A CA 1
ATOM 1418 C C . LEU A 1 175 ? 18.603 -17.331 -54.327 1.00 72.69 175 LEU A C 1
ATOM 1420 O O . LEU A 1 175 ? 18.396 -18.052 -55.294 1.00 72.69 175 LEU A O 1
ATOM 1424 N N . ARG A 1 176 ? 19.174 -16.122 -54.433 1.00 68.94 176 ARG A N 1
ATOM 1425 C CA . ARG A 1 176 ? 19.575 -15.521 -55.719 1.00 68.94 176 ARG A CA 1
ATOM 1426 C C . ARG A 1 176 ? 20.716 -16.251 -56.423 1.00 68.94 176 ARG A C 1
ATOM 1428 O O . ARG A 1 176 ? 20.757 -16.287 -57.641 1.00 68.94 176 ARG A O 1
ATOM 1435 N N . ALA A 1 177 ? 21.651 -16.836 -55.675 1.00 73.06 177 ALA A N 1
ATOM 1436 C CA . ALA A 1 177 ? 22.747 -17.614 -56.256 1.00 73.06 177 ALA A CA 1
ATOM 1437 C C . ALA A 1 177 ? 22.286 -18.958 -56.853 1.00 73.06 177 ALA A C 1
ATOM 1439 O O . ALA A 1 177 ? 22.995 -19.531 -57.673 1.00 73.06 177 ALA A O 1
ATOM 1440 N N . GLY A 1 178 ? 21.122 -19.464 -56.432 1.00 68.38 178 GLY A N 1
ATOM 1441 C CA . GLY A 1 178 ? 20.468 -20.629 -57.033 1.00 68.38 178 GLY A CA 1
ATOM 1442 C C . GLY A 1 178 ? 19.423 -20.270 -58.092 1.00 68.38 178 GLY A C 1
ATOM 1443 O O . GLY A 1 178 ? 18.778 -21.170 -58.626 1.00 68.38 178 GLY A O 1
ATOM 1444 N N . GLU A 1 179 ? 19.226 -18.980 -58.369 1.00 60.84 179 GLU A N 1
ATOM 1445 C CA . GLU A 1 179 ? 18.230 -18.488 -59.315 1.00 60.84 179 GLU A CA 1
ATOM 1446 C C . GLU A 1 179 ? 18.822 -18.583 -60.736 1.00 60.84 179 GLU A C 1
ATOM 1448 O O . GLU A 1 179 ? 19.927 -18.084 -60.975 1.00 60.84 179 GLU A O 1
ATOM 1453 N N . PRO A 1 180 ? 18.165 -19.291 -61.675 1.00 62.06 180 PRO A N 1
ATOM 1454 C CA . PRO A 1 180 ? 18.650 -19.390 -63.047 1.00 62.06 180 PRO A CA 1
ATOM 1455 C C . PRO A 1 180 ? 18.688 -17.995 -63.698 1.00 62.06 180 PRO A C 1
ATOM 1457 O O . PRO A 1 180 ? 17.863 -17.149 -63.357 1.00 62.06 180 PRO A O 1
ATOM 1460 N N . PRO A 1 181 ? 19.638 -17.729 -64.615 1.00 66.44 181 PRO A N 1
ATOM 1461 C CA . PRO A 1 181 ? 19.841 -16.395 -65.175 1.00 66.44 181 PRO A CA 1
ATOM 1462 C C . PRO A 1 181 ? 18.572 -15.846 -65.845 1.00 66.44 181 PRO A C 1
ATOM 1464 O O . PRO A 1 181 ? 17.930 -16.546 -66.627 1.00 66.44 181 PRO A O 1
ATOM 1467 N N . ASP A 1 182 ? 18.262 -14.570 -65.570 1.00 65.75 182 ASP A N 1
ATOM 1468 C CA . ASP A 1 182 ? 17.073 -13.856 -66.076 1.00 65.75 182 ASP A CA 1
ATOM 1469 C C . ASP A 1 182 ? 16.985 -13.837 -67.612 1.00 65.75 182 ASP A C 1
ATOM 1471 O O . ASP A 1 182 ? 15.900 -13.738 -68.186 1.00 65.75 182 ASP A O 1
ATOM 1475 N N . ALA A 1 183 ? 18.131 -13.951 -68.287 1.00 61.72 183 ALA A N 1
ATOM 1476 C CA . ALA A 1 183 ? 18.207 -14.147 -69.723 1.00 61.72 183 ALA A CA 1
ATOM 1477 C C . ALA A 1 183 ? 18.664 -15.582 -70.013 1.00 61.72 183 ALA A C 1
ATOM 1479 O O . ALA A 1 183 ? 19.748 -15.988 -69.579 1.00 61.72 183 ALA A O 1
ATOM 1480 N N . PRO A 1 184 ? 17.881 -16.364 -70.769 1.00 59.91 184 PRO A N 1
ATOM 1481 C CA . PRO A 1 184 ? 18.314 -17.688 -71.160 1.00 59.91 184 PRO A CA 1
ATOM 1482 C C . PRO A 1 184 ? 19.539 -17.591 -72.086 1.00 59.91 184 PRO A C 1
ATOM 1484 O O . PRO A 1 184 ? 19.664 -16.675 -72.899 1.00 59.91 184 PRO A O 1
ATOM 1487 N N . VAL A 1 185 ? 20.446 -18.562 -71.947 1.00 58.69 185 VAL A N 1
ATOM 1488 C CA . VAL A 1 185 ? 21.839 -18.575 -72.454 1.00 58.69 185 VAL A CA 1
ATOM 1489 C C . VAL A 1 185 ? 21.971 -18.375 -73.978 1.00 58.69 185 VAL A C 1
ATOM 1491 O O . VAL A 1 185 ? 23.059 -18.148 -74.489 1.00 58.69 185 VAL A O 1
ATOM 1494 N N . PHE A 1 186 ? 20.869 -18.408 -74.727 1.00 62.91 186 PHE A N 1
ATOM 1495 C CA . PHE A 1 186 ? 20.852 -18.238 -76.179 1.00 62.91 186 PHE A CA 1
ATOM 1496 C C . PHE A 1 186 ? 20.964 -16.781 -76.677 1.00 62.91 186 PHE A C 1
ATOM 1498 O O . PHE A 1 186 ? 21.019 -16.576 -77.887 1.00 62.91 186 PHE A O 1
ATOM 1505 N N . TRP A 1 187 ? 21.022 -15.779 -75.788 1.00 59.84 187 TRP A N 1
ATOM 1506 C CA . TRP A 1 187 ? 21.096 -14.350 -76.155 1.00 59.84 187 TRP A CA 1
ATOM 1507 C C . TRP A 1 187 ? 22.436 -13.651 -75.859 1.00 59.84 187 TRP A C 1
ATOM 1509 O O . TRP A 1 187 ? 22.492 -12.423 -75.879 1.00 59.84 187 TRP A O 1
ATOM 1519 N N . THR A 1 188 ? 23.529 -14.366 -75.576 1.00 63.03 188 THR A N 1
ATOM 1520 C CA . THR A 1 188 ? 24.849 -13.717 -75.441 1.00 63.03 188 THR A CA 1
ATOM 1521 C C . THR A 1 188 ? 25.495 -13.516 -76.820 1.00 63.03 188 THR A C 1
ATOM 1523 O O . THR A 1 188 ? 25.771 -14.517 -77.485 1.00 63.03 188 THR A O 1
ATOM 1526 N N . PRO A 1 189 ? 25.749 -12.270 -77.275 1.00 65.75 189 PRO A N 1
ATOM 1527 C CA . PRO A 1 189 ? 26.449 -12.027 -78.535 1.00 65.75 189 PRO A CA 1
ATOM 1528 C C . PRO A 1 189 ? 27.915 -12.490 -78.442 1.00 65.75 189 PRO A C 1
ATOM 1530 O O . PRO A 1 189 ? 28.489 -12.452 -77.349 1.00 65.75 189 PRO A O 1
ATOM 1533 N N . PRO A 1 190 ? 28.536 -12.940 -79.550 1.00 63.44 190 PRO A N 1
ATOM 1534 C CA . PRO A 1 190 ? 29.898 -13.462 -79.524 1.00 63.44 190 PRO A CA 1
ATOM 1535 C C . PRO A 1 190 ? 30.876 -12.357 -79.124 1.00 63.44 190 PRO A C 1
ATOM 1537 O O . PRO A 1 190 ? 30.806 -11.244 -79.641 1.00 63.44 190 PRO A O 1
ATOM 1540 N N . THR A 1 191 ? 31.799 -12.662 -78.214 1.00 62.88 191 THR A N 1
ATOM 1541 C CA . THR A 1 191 ? 32.927 -11.778 -77.912 1.00 62.88 191 THR A CA 1
ATOM 1542 C C . THR A 1 191 ? 33.877 -11.788 -79.105 1.00 62.88 191 THR A C 1
ATOM 1544 O O . THR A 1 191 ? 34.547 -12.795 -79.343 1.00 62.88 191 THR A O 1
ATOM 1547 N N . GLU A 1 192 ? 33.893 -10.702 -79.875 1.00 59.56 192 GLU A N 1
ATOM 1548 C CA . GLU A 1 192 ? 34.878 -10.489 -80.936 1.00 59.56 192 GLU A CA 1
ATOM 1549 C C . GLU A 1 192 ? 36.282 -10.383 -80.313 1.00 59.56 192 GLU A C 1
ATOM 1551 O O . GLU A 1 192 ? 36.460 -9.727 -79.282 1.00 59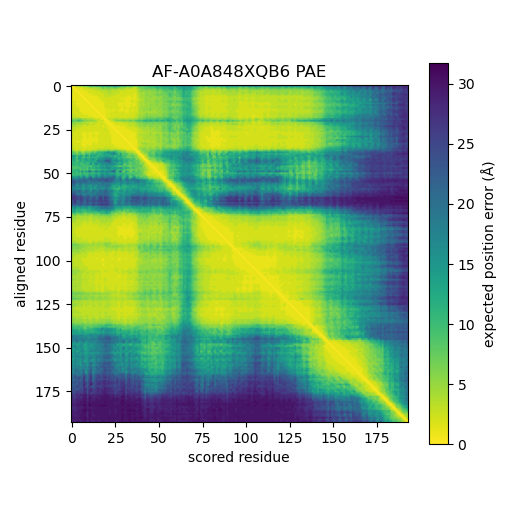.56 192 GLU A O 1
ATOM 1556 N N . GLY A 1 193 ? 37.227 -11.133 -80.889 1.00 55.91 193 GLY A N 1
ATOM 1557 C CA . GLY A 1 193 ? 38.611 -11.277 -80.424 1.00 55.91 193 GLY A CA 1
ATOM 1558 C C . GLY A 1 193 ? 39.560 -10.202 -80.926 1.00 55.91 193 GLY A C 1
ATOM 1559 O O . GLY A 1 193 ? 39.221 -9.512 -81.912 1.00 55.91 193 GLY A O 1
#

Solvent-accessible surface area (backbone atoms only — not comparable to full-atom values): 10880 Å² total; per-residue (Å²): 107,72,71,39,54,52,37,24,56,47,37,46,53,52,50,50,63,72,47,75,78,61,89,70,57,64,46,56,50,48,3,48,11,34,39,73,28,42,54,46,78,77,61,36,62,62,58,49,26,56,43,62,67,67,78,66,55,70,51,81,72,42,60,76,56,73,84,62,101,42,77,68,55,51,53,51,52,37,49,52,31,12,51,50,48,50,46,51,33,75,75,50,36,68,67,40,52,54,50,28,55,52,38,20,64,76,61,76,25,68,62,57,12,36,36,75,64,70,72,30,50,72,73,52,45,53,58,52,45,53,54,50,48,46,72,75,30,43,62,61,41,51,62,75,70,31,66,66,58,54,49,54,51,50,52,51,52,53,48,51,52,48,51,55,50,52,54,51,50,54,51,52,51,52,55,56,74,71,50,77,66,95,63,64,85,88,73,72,78,82,83,83,129